Protein AF-A0A4R2GPD0-F1 (afdb_monomer)

Solvent-accessible surface area (backbone atoms only — not comparable to full-atom values): 15897 Å² total; per-residue (Å²): 113,73,71,61,55,54,51,52,52,51,54,51,52,52,53,51,52,59,69,68,51,67,52,42,45,94,51,68,32,45,51,72,47,76,38,68,44,22,12,28,33,80,85,65,54,37,33,43,36,43,39,20,27,37,33,28,20,49,31,28,78,75,42,23,58,91,77,61,34,71,62,49,72,68,40,63,36,26,31,36,28,40,35,35,66,85,77,48,39,56,46,80,73,49,80,42,34,77,58,20,74,72,79,46,63,59,54,88,47,50,45,49,46,38,34,38,50,87,60,38,37,38,38,34,50,35,64,63,63,56,69,69,59,52,44,62,73,22,66,90,34,68,75,61,41,69,46,47,65,60,50,51,60,59,39,71,44,44,34,33,33,34,65,88,80,69,46,74,45,78,48,58,74,79,80,52,66,73,55,76,76,79,51,56,65,51,60,62,70,62,47,57,59,60,51,70,74,31,61,50,51,63,64,71,56,48,63,79,81,66,52,88,72,60,67,74,56,54,50,50,32,40,73,67,58,66,47,81,32,65,58,33,40,48,39,46,41,73,73,47,59,70,76,49,52,69,70,54,46,52,51,52,51,54,52,43,52,60,50,51,72,72,42,60,71,71,60,26,55,52,45,52,68,74,42,43,67,60,52,53,57,58,58,72,74,105

Sequence (286 aa):
MKSFVINRIFYLSLLVMMLFASCHSKQVSLNFSTHHGACWNSDSTKIAVIISSTAFRRPEGISRFPDGGRVKHEFKKTALYIYSLEDKSLLKVDDFSDLANIIGTNRSKWRGRIDFRDSIIYYQIEPVIEWDFLKHLAANNVDKLMLIPELKEKYTQTFQYKIVSGEIMPADTNAVKGLFENTRQANLTQLNQKLNDVPVSQMGLVLRDFHQKPERKLINETIFLQNKSALTRRAVFEQIISELSNEELKSVLNRMDNHQSRLTGLEKERYEKASKELYENIKALL

Structure (mmCIF, N/CA/C/O backbone):
data_AF-A0A4R2GPD0-F1
#
_entry.id   AF-A0A4R2GPD0-F1
#
loop_
_atom_site.group_PDB
_atom_site.id
_atom_site.type_symbol
_atom_site.label_atom_id
_atom_site.label_alt_id
_atom_site.label_comp_id
_atom_site.label_asym_id
_atom_site.label_entity_id
_atom_site.label_seq_id
_atom_site.pdbx_PDB_ins_code
_atom_site.Cartn_x
_atom_site.Cartn_y
_atom_site.Cartn_z
_atom_site.occupancy
_atom_site.B_iso_or_equiv
_atom_site.auth_seq_id
_atom_site.auth_comp_id
_atom_site.auth_asym_id
_atom_site.auth_atom_id
_atom_site.pdbx_PDB_model_num
ATOM 1 N N . MET A 1 1 ? 19.615 34.474 48.338 1.00 54.66 1 MET A N 1
ATOM 2 C CA . MET A 1 1 ? 20.413 33.485 47.566 1.00 54.66 1 MET A CA 1
ATOM 3 C C . MET A 1 1 ? 19.755 32.110 47.415 1.00 54.66 1 MET A C 1
ATOM 5 O O . MET A 1 1 ? 19.694 31.644 46.288 1.00 54.66 1 MET A O 1
ATOM 9 N N . LYS A 1 2 ? 19.223 31.465 48.470 1.00 51.94 2 LYS A N 1
ATOM 10 C CA . LYS A 1 2 ? 18.625 30.109 48.366 1.00 51.94 2 LYS A CA 1
ATOM 11 C C . LYS A 1 2 ? 17.445 29.994 47.377 1.00 51.94 2 LYS A C 1
ATOM 13 O O . LYS A 1 2 ? 17.408 29.053 46.597 1.00 51.94 2 LYS A O 1
ATOM 18 N N . SER A 1 3 ? 16.552 30.987 47.331 1.00 54.91 3 SER A N 1
ATOM 19 C CA . SER A 1 3 ? 15.414 31.018 46.384 1.00 54.91 3 SER A CA 1
ATOM 20 C C . SER A 1 3 ? 15.847 31.087 44.903 1.00 54.91 3 SER A C 1
ATOM 22 O O . SER A 1 3 ? 15.241 30.468 44.033 1.00 54.91 3 SER A O 1
ATOM 24 N N . PHE A 1 4 ? 16.975 31.743 44.610 1.00 56.72 4 PHE A N 1
ATOM 25 C CA . PHE A 1 4 ? 17.473 31.907 43.239 1.00 56.72 4 PHE A CA 1
ATOM 26 C C . PHE A 1 4 ? 18.050 30.604 42.654 1.00 56.72 4 PHE A C 1
ATOM 28 O O . PHE A 1 4 ? 17.904 30.327 41.464 1.00 56.72 4 PHE A O 1
ATOM 35 N N . VAL A 1 5 ? 18.676 29.778 43.500 1.00 65.88 5 VAL A N 1
ATOM 36 C CA . VAL A 1 5 ? 19.233 28.471 43.111 1.00 65.88 5 VAL A CA 1
ATOM 37 C C . VAL A 1 5 ? 18.119 27.446 42.883 1.00 65.88 5 VAL A C 1
ATOM 39 O O . VAL A 1 5 ? 18.166 26.709 41.901 1.00 65.88 5 VAL A O 1
ATOM 42 N N . ILE A 1 6 ? 17.081 27.455 43.726 1.00 66.44 6 ILE A N 1
ATOM 43 C CA . ILE A 1 6 ? 15.915 26.567 43.588 1.00 66.44 6 ILE A CA 1
ATOM 44 C C . ILE A 1 6 ? 15.173 26.850 42.273 1.00 66.44 6 ILE A C 1
ATOM 46 O O . ILE A 1 6 ? 14.866 25.915 41.534 1.00 66.44 6 ILE A O 1
ATOM 50 N N . ASN A 1 7 ? 14.988 28.126 41.914 1.00 66.25 7 ASN A N 1
ATOM 51 C CA . ASN A 1 7 ? 14.378 28.496 40.635 1.00 66.25 7 ASN A CA 1
ATOM 52 C C . ASN A 1 7 ? 15.203 28.012 39.431 1.00 66.25 7 ASN A C 1
ATOM 54 O O . ASN A 1 7 ? 14.636 27.475 38.485 1.00 66.25 7 ASN A O 1
ATOM 58 N N . ARG A 1 8 ? 16.539 28.127 39.458 1.00 69.56 8 ARG A N 1
ATOM 59 C CA . ARG A 1 8 ? 17.394 27.632 38.360 1.00 69.56 8 ARG A CA 1
ATOM 60 C C . ARG A 1 8 ? 17.331 26.114 38.184 1.00 69.56 8 ARG A C 1
ATOM 62 O O . ARG A 1 8 ? 17.292 25.651 37.048 1.00 69.56 8 ARG A O 1
ATOM 69 N N . ILE A 1 9 ? 17.289 25.354 39.278 1.00 74.56 9 ILE A N 1
ATOM 70 C CA . ILE A 1 9 ? 17.158 23.889 39.228 1.00 74.56 9 ILE A CA 1
ATOM 71 C C . ILE A 1 9 ? 15.789 23.489 38.662 1.00 74.56 9 ILE A C 1
ATOM 73 O O . ILE A 1 9 ? 15.715 22.566 37.855 1.00 74.56 9 ILE A O 1
ATOM 77 N N . PHE A 1 10 ? 14.726 24.218 39.014 1.00 76.50 10 PHE A N 1
ATOM 78 C CA . PHE A 1 10 ? 13.382 23.991 38.480 1.00 76.50 10 PHE A CA 1
ATOM 79 C C . PHE A 1 10 ? 13.286 24.269 36.970 1.00 76.50 10 PHE A C 1
ATOM 81 O O . PHE A 1 10 ? 12.738 23.460 36.227 1.00 76.50 10 PHE A O 1
ATOM 88 N N . TYR A 1 11 ? 13.870 25.368 36.477 1.00 75.94 11 TYR A N 1
ATOM 89 C CA . TYR A 1 11 ? 13.900 25.640 35.034 1.00 75.94 11 TYR A CA 1
ATOM 90 C C . TYR A 1 11 ? 14.744 24.617 34.266 1.00 75.94 11 TYR A C 1
ATOM 92 O O . TYR A 1 11 ? 14.364 24.219 33.167 1.00 75.94 11 TYR A O 1
ATOM 100 N N . LEU A 1 12 ? 15.855 24.152 34.846 1.00 76.38 12 LEU A N 1
ATOM 101 C CA . LEU A 1 12 ? 16.700 23.127 34.235 1.00 76.38 12 LEU A CA 1
ATOM 102 C C . LEU A 1 12 ? 15.986 21.767 34.175 1.00 76.38 12 LEU A C 1
ATOM 104 O O . LEU A 1 12 ? 16.042 21.104 33.143 1.00 76.38 12 LEU A O 1
ATOM 108 N N . SER A 1 13 ? 15.274 21.363 35.233 1.00 71.62 13 SER A N 1
ATOM 109 C CA . SER A 1 13 ? 14.515 20.105 35.240 1.00 71.62 13 SER A CA 1
ATOM 110 C C . SER A 1 13 ? 13.314 20.145 34.291 1.00 71.62 13 SER A C 1
ATOM 112 O O . SER A 1 13 ? 13.055 19.157 33.604 1.00 71.62 13 SER A O 1
ATOM 114 N N . LEU A 1 14 ? 12.637 21.293 34.175 1.00 68.31 14 LEU A N 1
ATOM 115 C CA . LEU A 1 14 ? 11.565 21.515 33.202 1.00 68.31 14 LEU A CA 1
ATOM 116 C C . LEU A 1 14 ? 12.094 21.440 31.758 1.00 68.31 14 LEU A C 1
ATOM 118 O O . LEU A 1 14 ? 11.481 20.796 30.908 1.00 68.31 14 LEU A O 1
ATOM 122 N N . LEU A 1 15 ? 13.257 22.045 31.488 1.00 64.75 15 LEU A N 1
ATOM 123 C CA . LEU A 1 15 ? 13.916 22.005 30.180 1.00 64.75 15 LEU A CA 1
ATOM 124 C C . LEU A 1 15 ? 14.342 20.575 29.814 1.00 64.75 15 LEU A C 1
ATOM 126 O O . LEU A 1 15 ? 14.104 20.120 28.700 1.00 64.75 15 LEU A O 1
ATOM 130 N N . VAL A 1 16 ? 14.906 19.837 30.771 1.00 66.00 16 VAL A N 1
ATOM 131 C CA . VAL A 1 16 ? 15.293 18.431 30.602 1.00 66.00 16 VAL A CA 1
ATOM 132 C C . VAL A 1 16 ? 14.067 17.530 30.405 1.00 66.00 16 VAL A C 1
ATOM 134 O O . VAL A 1 16 ? 14.092 16.659 29.539 1.00 66.00 16 VAL A O 1
ATOM 137 N N . MET A 1 17 ? 12.954 17.767 31.108 1.00 60.59 17 MET A N 1
ATOM 138 C CA . MET A 1 17 ? 11.691 17.061 30.843 1.00 60.59 17 MET A CA 1
ATOM 139 C C . MET A 1 17 ? 11.146 17.340 29.438 1.00 60.59 17 MET A C 1
ATOM 141 O O . MET A 1 17 ? 10.649 16.416 28.794 1.00 60.59 17 MET A O 1
ATOM 145 N N . MET A 1 18 ? 11.271 18.572 28.929 1.00 58.38 18 MET A N 1
ATOM 146 C CA . MET A 1 18 ? 10.908 18.871 27.540 1.00 58.38 18 MET A CA 1
ATOM 147 C C . MET A 1 18 ? 11.812 18.153 26.528 1.00 58.38 18 MET A C 1
ATOM 149 O O . MET A 1 18 ? 11.328 17.782 25.462 1.00 58.38 18 MET A O 1
ATOM 153 N N . LEU A 1 19 ? 13.082 17.892 26.862 1.00 55.66 19 LEU A N 1
ATOM 154 C CA . LEU A 1 19 ? 14.000 17.112 26.017 1.00 55.66 19 LEU A CA 1
ATOM 155 C C . LEU A 1 19 ? 13.653 15.612 25.972 1.00 55.66 19 LEU A C 1
ATOM 157 O O . LEU A 1 19 ? 13.972 14.945 24.990 1.00 55.66 19 LEU A O 1
ATOM 161 N N . PHE A 1 20 ? 12.975 15.079 26.996 1.00 52.81 20 PHE A N 1
ATOM 162 C CA . PHE A 1 20 ? 12.524 13.680 27.035 1.00 52.81 20 PHE A CA 1
ATOM 163 C C . PHE A 1 20 ? 11.120 13.453 26.453 1.00 52.81 20 PHE A C 1
ATOM 165 O O . PHE A 1 20 ? 10.697 12.303 26.294 1.00 52.81 20 PHE A O 1
ATOM 172 N N . ALA A 1 21 ? 10.382 14.512 26.107 1.00 59.84 21 ALA A N 1
ATOM 173 C CA . ALA A 1 21 ? 9.132 14.367 25.375 1.00 59.84 21 ALA A CA 1
ATOM 174 C C . ALA A 1 21 ? 9.437 13.865 23.955 1.00 59.84 21 ALA A C 1
ATOM 176 O O . ALA A 1 21 ? 10.178 14.491 23.202 1.00 59.84 21 ALA A O 1
ATOM 177 N N . SER A 1 22 ? 8.886 12.703 23.587 1.00 66.19 22 SER A N 1
ATOM 178 C CA . SER A 1 22 ? 9.118 12.116 22.265 1.00 66.19 22 SER A CA 1
ATOM 179 C C . SER A 1 22 ? 8.735 13.105 21.160 1.00 66.19 22 SER A C 1
ATOM 181 O O . SER A 1 22 ? 7.593 13.550 21.084 1.00 66.19 22 SER A O 1
ATOM 183 N N . CYS A 1 23 ? 9.690 13.417 20.283 1.00 83.06 23 CYS A N 1
ATOM 184 C CA . CYS A 1 23 ? 9.517 14.311 19.135 1.00 83.06 23 CYS A CA 1
ATOM 185 C C . CYS A 1 23 ? 8.552 13.782 18.062 1.00 83.06 23 CYS A C 1
ATOM 187 O O . CYS A 1 23 ? 8.242 14.490 17.102 1.00 83.06 23 CYS A O 1
ATOM 189 N N . HIS A 1 24 ? 8.091 12.536 18.195 1.00 86.94 24 HIS A N 1
ATOM 190 C CA . HIS A 1 24 ? 7.258 11.851 17.218 1.00 86.94 24 HIS A CA 1
ATOM 191 C C . HIS A 1 24 ? 6.139 11.068 17.898 1.00 86.94 24 HIS A C 1
ATOM 193 O O . HIS A 1 24 ? 6.272 10.599 19.027 1.00 86.94 24 HIS A O 1
ATOM 199 N N . SER A 1 25 ? 5.054 10.856 17.160 1.00 87.81 25 SER A N 1
ATOM 200 C CA . SER A 1 25 ? 3.881 10.141 17.635 1.00 87.81 25 SER A CA 1
ATOM 201 C C . SER A 1 25 ? 4.217 8.731 18.095 1.00 87.81 25 SER A C 1
ATOM 203 O O . SER A 1 25 ? 4.947 7.965 17.451 1.00 87.81 25 SER A O 1
ATOM 205 N N . LYS A 1 26 ? 3.590 8.327 19.200 1.00 87.88 26 LYS A N 1
ATOM 206 C CA . LYS A 1 26 ? 3.662 6.939 19.670 1.00 87.88 26 LYS A CA 1
ATOM 207 C C . LYS A 1 26 ? 2.982 5.982 18.689 1.00 87.88 26 LYS A C 1
ATOM 209 O O . LYS A 1 26 ? 3.326 4.801 18.673 1.00 87.88 26 LYS A O 1
ATOM 214 N N . GLN A 1 27 ? 2.032 6.448 17.882 1.00 90.75 27 GLN A N 1
ATOM 215 C CA . GLN A 1 27 ? 1.316 5.660 16.877 1.00 90.75 27 GLN A CA 1
ATOM 216 C C . GLN A 1 27 ? 2.036 5.679 15.527 1.00 90.75 27 GLN A C 1
ATOM 218 O O . GLN A 1 27 ? 2.521 6.722 15.086 1.00 90.75 27 GLN A O 1
ATOM 223 N N . VAL A 1 28 ? 2.056 4.523 14.864 1.00 92.06 28 VAL A N 1
ATOM 224 C CA . VAL A 1 28 ? 2.555 4.376 13.495 1.00 92.06 28 VAL A CA 1
ATOM 225 C C . VAL A 1 28 ? 1.433 4.713 12.523 1.00 92.06 28 VAL A C 1
ATOM 227 O O . VAL A 1 28 ? 0.292 4.272 12.679 1.00 92.06 28 VAL A O 1
ATOM 230 N N . SER A 1 29 ? 1.748 5.523 11.524 1.00 94.81 29 SER A N 1
ATOM 231 C CA . SER A 1 29 ? 0.862 5.856 10.417 1.00 94.81 29 SER A CA 1
ATOM 232 C C . SER A 1 29 ? 1.324 5.123 9.170 1.00 94.81 29 SER A C 1
ATOM 234 O O . SER A 1 29 ? 2.487 5.231 8.787 1.00 94.81 29 SER A O 1
ATOM 236 N N . LEU A 1 30 ? 0.407 4.390 8.548 1.00 96.50 30 LEU A N 1
ATOM 237 C CA . LEU A 1 30 ? 0.622 3.790 7.240 1.00 96.50 30 LEU A CA 1
ATOM 238 C C . LEU A 1 30 ? 0.167 4.740 6.136 1.00 96.50 30 LEU A C 1
ATOM 240 O O . LEU A 1 30 ? -0.783 5.504 6.331 1.00 96.50 30 LEU A O 1
ATOM 244 N N . ASN A 1 31 ? 0.830 4.665 4.986 1.00 95.75 31 ASN A N 1
ATOM 245 C CA . ASN A 1 31 ? 0.388 5.293 3.746 1.00 95.75 31 ASN A CA 1
ATOM 246 C C . ASN A 1 31 ? 0.904 4.509 2.533 1.00 95.75 31 ASN A C 1
ATOM 248 O O . ASN A 1 31 ? 2.011 3.967 2.590 1.00 95.75 31 ASN A O 1
ATOM 252 N N . PHE A 1 32 ? 0.148 4.526 1.437 1.00 96.00 32 PHE A N 1
ATOM 253 C CA . PHE A 1 32 ? 0.610 4.071 0.130 1.00 96.00 32 PHE A CA 1
ATOM 254 C C . PHE A 1 32 ? 0.281 5.105 -0.953 1.00 96.00 32 PHE A C 1
ATOM 256 O O . PHE A 1 32 ? -0.585 5.960 -0.776 1.00 96.00 32 PHE A O 1
ATOM 263 N N . SER A 1 33 ? 0.986 5.045 -2.078 1.00 95.19 33 SER A N 1
ATOM 264 C CA . SER A 1 33 ? 0.702 5.884 -3.239 1.00 95.19 33 SER A CA 1
ATOM 265 C C . SER A 1 33 ? 1.047 5.173 -4.538 1.00 95.19 33 SER A C 1
ATOM 267 O O . SER A 1 33 ? 2.166 4.681 -4.696 1.00 95.19 33 SER A O 1
ATOM 269 N N . THR A 1 34 ? 0.116 5.194 -5.487 1.00 96.62 34 THR A N 1
ATOM 270 C CA . THR A 1 34 ? 0.351 4.772 -6.871 1.00 96.62 34 THR A CA 1
ATOM 271 C C . THR A 1 34 ? 1.149 5.826 -7.632 1.00 96.62 34 THR A C 1
ATOM 273 O O . THR A 1 34 ? 0.899 7.030 -7.492 1.00 96.62 34 THR A O 1
ATOM 276 N N . HIS A 1 35 ? 2.061 5.382 -8.486 1.00 95.50 35 HIS A N 1
ATOM 277 C CA . HIS A 1 35 ? 2.848 6.258 -9.350 1.00 95.50 35 HIS A CA 1
ATOM 278 C C . HIS A 1 35 ? 2.200 6.431 -10.720 1.00 95.50 35 HIS A C 1
ATOM 280 O O . HIS A 1 35 ? 1.307 5.679 -11.111 1.00 95.50 35 HIS A O 1
ATOM 286 N N . HIS A 1 36 ? 2.658 7.446 -11.449 1.00 92.31 36 HIS A N 1
ATOM 287 C CA . HIS A 1 36 ? 2.312 7.604 -12.858 1.00 92.31 36 HIS A CA 1
ATOM 288 C C . HIS A 1 36 ? 2.862 6.439 -13.688 1.00 92.31 36 HIS A C 1
ATOM 290 O O . HIS A 1 36 ? 3.813 5.774 -13.283 1.00 92.31 36 HIS A O 1
ATOM 296 N N . GLY A 1 37 ? 2.247 6.206 -14.848 1.00 91.25 37 GLY A N 1
ATOM 297 C CA . GLY A 1 37 ? 2.629 5.115 -15.742 1.00 91.25 37 GLY A CA 1
ATOM 298 C C . GLY A 1 37 ? 1.914 3.794 -15.469 1.00 91.25 37 GLY A C 1
ATOM 299 O O . GLY A 1 37 ? 2.237 2.821 -16.130 1.00 91.25 37 GLY A O 1
ATOM 300 N N . ALA A 1 38 ? 0.942 3.740 -14.547 1.00 96.56 38 ALA A N 1
ATOM 301 C CA . ALA A 1 38 ? 0.074 2.569 -14.408 1.00 96.56 38 ALA A CA 1
ATOM 302 C C . ALA A 1 38 ? -0.622 2.259 -15.744 1.00 96.56 38 ALA A C 1
ATOM 304 O O . ALA A 1 38 ? -1.138 3.176 -16.386 1.00 96.56 38 ALA A O 1
ATOM 305 N N . CYS A 1 39 ? -0.648 0.992 -16.154 1.00 97.06 39 CYS A N 1
ATOM 306 C CA . CYS A 1 39 ? -1.098 0.584 -17.485 1.00 97.06 39 CYS A CA 1
ATOM 307 C C . CYS A 1 39 ? -2.031 -0.625 -17.409 1.00 97.06 39 CYS A C 1
ATOM 309 O O . CYS A 1 39 ? -1.767 -1.574 -16.669 1.00 97.06 39 CYS A O 1
ATOM 311 N N . TRP A 1 40 ? -3.106 -0.592 -18.191 1.00 97.12 40 TRP A N 1
ATOM 312 C CA . TRP A 1 40 ? -3.977 -1.739 -18.424 1.00 97.12 40 TRP A CA 1
ATOM 313 C C . TRP A 1 40 ? -3.301 -2.765 -19.325 1.00 97.12 40 TRP A C 1
ATOM 315 O O . TRP A 1 40 ? -2.554 -2.393 -20.230 1.00 97.12 40 TRP A O 1
ATOM 325 N N . ASN A 1 41 ? -3.626 -4.038 -19.119 1.00 95.69 41 ASN A N 1
ATOM 326 C CA . ASN A 1 41 ? -3.346 -5.076 -20.102 1.00 95.69 41 ASN A CA 1
ATOM 327 C C . ASN A 1 41 ? -4.327 -5.020 -21.295 1.00 95.69 41 ASN A C 1
ATOM 329 O O . ASN A 1 41 ? -5.290 -4.246 -21.314 1.00 95.69 41 ASN A O 1
ATOM 333 N N . SER A 1 42 ? -4.093 -5.864 -22.306 1.00 92.38 42 SER A N 1
ATOM 334 C CA . SER A 1 42 ? -4.840 -5.864 -23.574 1.00 92.38 42 SER A CA 1
ATOM 335 C C . SER A 1 42 ? -6.361 -6.052 -23.423 1.00 92.38 42 SER A C 1
ATOM 337 O O . SER A 1 42 ? -7.119 -5.479 -24.207 1.00 92.38 42 SER A O 1
ATOM 339 N N . ASP A 1 43 ? -6.822 -6.801 -22.420 1.00 93.25 43 ASP A N 1
ATOM 340 C CA . ASP A 1 43 ? -8.248 -7.071 -22.164 1.00 93.25 43 ASP A CA 1
ATOM 341 C C . ASP A 1 43 ? -8.858 -6.191 -21.052 1.00 93.25 43 ASP A C 1
ATOM 343 O O . ASP A 1 43 ? -10.050 -6.279 -20.774 1.00 93.25 43 ASP A O 1
ATOM 347 N N . SER A 1 44 ? -8.066 -5.298 -20.445 1.00 94.38 44 SER A N 1
ATOM 348 C CA . SER A 1 44 ? -8.474 -4.433 -19.327 1.00 94.38 44 SER A CA 1
ATOM 349 C C . SER A 1 44 ? -8.970 -5.184 -18.077 1.00 94.38 44 SER A C 1
ATOM 351 O O . SER A 1 44 ? -9.764 -4.651 -17.301 1.00 94.38 44 SER A O 1
ATOM 353 N N . THR A 1 45 ? -8.487 -6.407 -17.844 1.00 95.25 45 THR A N 1
ATOM 354 C CA . THR A 1 45 ? -8.760 -7.187 -16.620 1.00 95.25 45 THR A CA 1
ATOM 355 C C . THR A 1 45 ? -7.688 -7.010 -15.548 1.00 95.25 45 THR A C 1
ATOM 357 O O . THR A 1 45 ? -7.929 -7.298 -14.373 1.00 95.25 45 THR A O 1
ATOM 360 N N . LYS A 1 46 ? -6.500 -6.526 -15.928 1.00 97.12 46 LYS A N 1
ATOM 361 C CA . LYS A 1 46 ? -5.360 -6.333 -15.028 1.00 97.12 46 LYS A CA 1
ATOM 362 C C . LYS A 1 46 ? -4.698 -4.979 -15.241 1.00 97.12 46 LYS A C 1
ATOM 364 O O . LYS A 1 46 ? -4.681 -4.438 -16.346 1.00 97.12 46 LYS A O 1
ATOM 369 N N . ILE A 1 47 ? -4.114 -4.444 -14.172 1.00 97.75 47 ILE A N 1
ATOM 370 C CA . ILE A 1 47 ? -3.353 -3.192 -14.203 1.00 97.75 47 ILE A CA 1
ATOM 371 C C . ILE A 1 47 ? -1.957 -3.448 -13.651 1.00 97.75 47 ILE A C 1
ATOM 373 O O . ILE A 1 47 ? -1.814 -3.870 -12.507 1.00 97.75 47 ILE A O 1
ATOM 377 N N . ALA A 1 48 ? -0.926 -3.137 -14.429 1.00 98.19 48 ALA A N 1
ATOM 378 C CA . ALA A 1 48 ? 0.431 -3.043 -13.915 1.00 98.19 48 ALA A CA 1
ATOM 379 C C . ALA A 1 48 ? 0.632 -1.654 -13.295 1.00 98.19 48 ALA A C 1
ATOM 381 O O . ALA A 1 48 ? 0.338 -0.635 -13.924 1.00 98.19 48 ALA A O 1
ATOM 382 N N . VAL A 1 49 ? 1.098 -1.596 -12.048 1.00 98.06 49 VAL A N 1
ATOM 383 C CA . VAL A 1 49 ? 1.228 -0.345 -11.292 1.00 98.06 49 VAL A CA 1
ATOM 384 C C . VAL A 1 49 ? 2.421 -0.383 -10.347 1.00 98.06 49 VAL A C 1
ATOM 386 O O . VAL A 1 49 ? 2.654 -1.365 -9.648 1.00 98.06 49 VAL A O 1
ATOM 389 N N . ILE A 1 50 ? 3.155 0.727 -10.275 1.00 98.06 50 ILE A N 1
ATOM 390 C CA . ILE A 1 50 ? 4.159 0.943 -9.232 1.00 98.06 50 ILE A CA 1
ATOM 391 C C . ILE A 1 50 ? 3.470 1.558 -8.013 1.00 98.06 50 ILE A C 1
ATOM 393 O O . ILE A 1 50 ? 2.795 2.589 -8.117 1.00 98.06 50 ILE A O 1
ATOM 397 N N . ILE A 1 51 ? 3.663 0.942 -6.850 1.00 97.94 51 ILE A N 1
ATOM 398 C CA . ILE A 1 51 ? 3.118 1.402 -5.571 1.00 97.94 51 ILE A CA 1
ATOM 399 C C . ILE A 1 51 ? 4.275 1.625 -4.606 1.00 97.94 51 ILE A C 1
ATOM 401 O O . ILE A 1 51 ? 5.111 0.743 -4.401 1.00 97.94 51 ILE A O 1
ATOM 405 N N . SER A 1 52 ? 4.306 2.806 -3.990 1.00 97.50 52 SER A N 1
ATOM 406 C CA . SER A 1 52 ? 5.138 3.044 -2.815 1.00 97.50 52 SER A CA 1
ATOM 407 C C . SER A 1 52 ? 4.325 2.919 -1.542 1.00 97.50 52 SER A C 1
ATOM 409 O O . SER A 1 52 ? 3.255 3.507 -1.435 1.00 97.50 52 SER A O 1
ATOM 411 N N . SER A 1 53 ? 4.893 2.243 -0.556 1.00 96.94 53 SER A N 1
ATOM 412 C CA . SER A 1 53 ? 4.308 1.959 0.745 1.00 96.94 53 SER A CA 1
ATOM 413 C C . SER A 1 53 ? 5.232 2.455 1.850 1.00 96.94 53 SER A C 1
ATOM 415 O O . SER A 1 53 ? 6.458 2.348 1.767 1.00 96.94 53 SER A O 1
ATOM 417 N N . THR A 1 54 ? 4.651 3.031 2.898 1.00 96.25 54 THR A N 1
ATOM 418 C CA . THR A 1 54 ? 5.403 3.589 4.025 1.00 96.25 54 THR A CA 1
ATOM 419 C C . THR A 1 54 ? 4.736 3.344 5.363 1.00 96.25 54 THR A C 1
ATOM 421 O O . THR A 1 54 ? 3.517 3.459 5.488 1.00 96.25 54 THR A O 1
ATOM 424 N N . ALA A 1 55 ? 5.573 3.136 6.378 1.00 95.81 55 ALA A N 1
ATOM 425 C CA . ALA A 1 55 ? 5.207 3.301 7.776 1.00 95.81 55 ALA A CA 1
ATOM 426 C C . ALA A 1 55 ? 6.040 4.439 8.374 1.00 95.81 55 ALA A C 1
ATOM 428 O O . ALA A 1 55 ? 7.261 4.506 8.191 1.00 95.81 55 ALA A O 1
ATOM 429 N N . PHE A 1 56 ? 5.383 5.373 9.056 1.00 93.94 56 PHE A N 1
ATOM 430 C CA . PHE A 1 56 ? 6.043 6.538 9.634 1.00 93.94 56 PHE A CA 1
ATOM 431 C C . PHE A 1 56 ? 5.364 7.020 10.913 1.00 93.94 56 PHE A C 1
ATOM 433 O O . PHE A 1 56 ? 4.168 6.828 11.131 1.00 93.94 56 PHE A O 1
ATOM 440 N N . ARG A 1 57 ? 6.127 7.720 11.749 1.00 92.12 57 ARG A N 1
ATOM 441 C CA . ARG A 1 57 ? 5.617 8.469 12.899 1.00 92.12 57 ARG A CA 1
ATOM 442 C C . ARG A 1 57 ? 5.579 9.946 12.564 1.00 92.12 57 ARG A C 1
ATOM 444 O O . ARG A 1 57 ? 6.554 10.504 12.047 1.00 92.12 57 ARG A O 1
ATOM 451 N N . ARG A 1 58 ? 4.448 10.581 12.859 1.00 90.62 58 ARG A N 1
ATOM 452 C CA . ARG A 1 58 ? 4.285 12.019 12.645 1.00 90.62 58 ARG A CA 1
ATOM 453 C C . ARG A 1 58 ? 5.086 12.779 13.698 1.00 90.62 58 ARG A C 1
ATOM 455 O O . ARG A 1 58 ? 5.165 12.302 14.823 1.00 90.62 58 ARG A O 1
ATOM 462 N N . PRO A 1 59 ? 5.688 13.923 13.367 1.00 90.06 59 PRO A N 1
ATOM 463 C CA . PRO A 1 59 ? 6.299 14.775 14.376 1.00 90.06 59 PRO A CA 1
ATOM 464 C C . PRO A 1 59 ? 5.234 15.317 15.340 1.00 90.06 59 PRO A C 1
ATOM 466 O O . PRO A 1 59 ? 4.095 15.590 14.950 1.00 90.06 59 PRO A O 1
ATOM 469 N N . GLU A 1 60 ? 5.614 15.482 16.601 1.00 88.00 60 GLU A N 1
ATOM 470 C CA . GLU A 1 60 ? 4.783 16.031 17.673 1.00 88.00 60 GLU A CA 1
ATOM 471 C C . GLU A 1 60 ? 5.514 17.162 18.407 1.00 88.00 60 GLU A C 1
ATOM 473 O O . GLU A 1 60 ? 6.733 17.322 18.309 1.00 88.00 60 GLU A O 1
ATOM 478 N N . GLY A 1 61 ? 4.740 17.992 19.113 1.00 84.88 61 GLY A N 1
ATOM 479 C CA . GLY A 1 61 ? 5.265 19.139 19.852 1.00 84.88 61 GLY A CA 1
ATOM 480 C C . GLY A 1 61 ? 6.072 20.094 18.969 1.00 84.88 61 GLY A C 1
ATOM 481 O O . GLY A 1 61 ? 5.648 20.454 17.869 1.00 84.88 61 GLY A O 1
ATOM 482 N N . ILE A 1 62 ? 7.254 20.477 19.457 1.00 80.88 62 ILE A N 1
ATOM 483 C CA . ILE A 1 62 ? 8.160 21.434 18.802 1.00 80.88 62 ILE A CA 1
ATOM 484 C C . ILE A 1 62 ? 8.641 20.916 17.441 1.00 80.88 62 ILE A C 1
ATOM 486 O O . ILE A 1 62 ? 8.840 21.701 16.519 1.00 80.88 62 ILE A O 1
ATOM 490 N N . SER A 1 63 ? 8.732 19.595 17.263 1.00 82.38 63 SER A N 1
ATOM 491 C CA . SER A 1 63 ? 9.202 18.999 16.007 1.00 82.38 63 SER A CA 1
ATOM 492 C C . SER A 1 63 ? 8.258 19.227 14.827 1.00 82.38 63 SER A C 1
ATOM 494 O O . SER A 1 63 ? 8.639 18.923 13.702 1.00 82.38 63 SER A O 1
ATOM 496 N N . ARG A 1 64 ? 7.042 19.748 15.058 1.00 85.31 64 ARG A N 1
ATOM 497 C CA . ARG A 1 64 ? 6.100 20.149 14.000 1.00 85.31 64 ARG A CA 1
ATOM 498 C C . ARG A 1 64 ? 6.434 21.498 13.363 1.00 85.31 64 ARG A C 1
ATOM 500 O O . ARG A 1 64 ? 5.880 21.797 12.314 1.00 85.31 64 ARG A O 1
ATOM 507 N N . PHE A 1 65 ? 7.281 22.320 13.975 1.00 77.81 65 PHE A N 1
ATOM 508 C CA . PHE A 1 65 ? 7.597 23.653 13.462 1.00 77.81 65 PHE A CA 1
ATOM 509 C C . PHE A 1 65 ? 8.858 23.634 12.583 1.00 77.81 65 PHE A C 1
ATOM 511 O O . PHE A 1 65 ? 9.771 22.852 12.854 1.00 77.81 65 PHE A O 1
ATOM 518 N N . PRO A 1 66 ? 8.950 24.492 11.547 1.00 76.81 66 PRO A N 1
ATOM 519 C CA . PRO A 1 66 ? 7.945 25.465 11.093 1.00 76.81 66 PRO A CA 1
ATOM 520 C C . PRO A 1 66 ? 6.887 24.890 10.130 1.00 76.81 66 PRO A C 1
ATOM 522 O O . PRO A 1 66 ? 5.779 25.408 10.087 1.00 76.81 66 PRO A O 1
ATOM 525 N N . ASP A 1 67 ? 7.199 23.821 9.394 1.00 78.00 67 ASP A N 1
ATOM 526 C CA . ASP A 1 67 ? 6.398 23.350 8.249 1.00 78.00 67 ASP A CA 1
ATOM 527 C C . ASP A 1 67 ? 5.877 21.918 8.442 1.00 78.00 67 ASP A C 1
ATOM 529 O O . ASP A 1 67 ? 6.207 20.980 7.719 1.00 78.00 67 ASP A O 1
ATOM 533 N N . GLY A 1 68 ? 5.161 21.691 9.540 1.00 78.25 68 GLY A N 1
ATOM 534 C CA . GLY A 1 68 ? 4.620 20.376 9.886 1.00 78.25 68 GLY A CA 1
ATOM 535 C C . GLY A 1 68 ? 5.658 19.351 10.350 1.00 78.25 68 GLY A C 1
ATOM 536 O O . GLY A 1 68 ? 5.252 18.341 10.917 1.00 78.25 68 GLY A O 1
ATOM 537 N N . GLY A 1 69 ? 6.958 19.623 10.196 1.00 83.75 69 GLY A N 1
ATOM 538 C CA . GLY A 1 69 ? 8.059 18.820 10.717 1.00 83.75 69 GLY A CA 1
ATOM 539 C C . GLY A 1 69 ? 8.467 17.633 9.846 1.00 83.75 69 GLY A C 1
ATOM 540 O O . GLY A 1 69 ? 7.776 17.233 8.911 1.00 83.75 69 GLY A O 1
ATOM 541 N N . ARG A 1 70 ? 9.601 17.005 10.182 1.00 85.00 70 ARG A N 1
ATOM 542 C CA . ARG A 1 70 ? 10.066 15.789 9.494 1.00 85.00 70 ARG A CA 1
ATOM 543 C C . ARG A 1 70 ? 9.497 14.538 10.157 1.00 85.00 70 ARG A C 1
ATOM 545 O O . ARG A 1 70 ? 9.717 14.290 11.344 1.00 85.00 70 ARG A O 1
ATOM 552 N N . VAL A 1 71 ? 8.801 13.721 9.370 1.00 90.62 71 VAL A N 1
ATOM 553 C CA . VAL A 1 71 ? 8.341 12.399 9.810 1.00 90.62 71 VAL A CA 1
ATOM 554 C C . VAL A 1 71 ? 9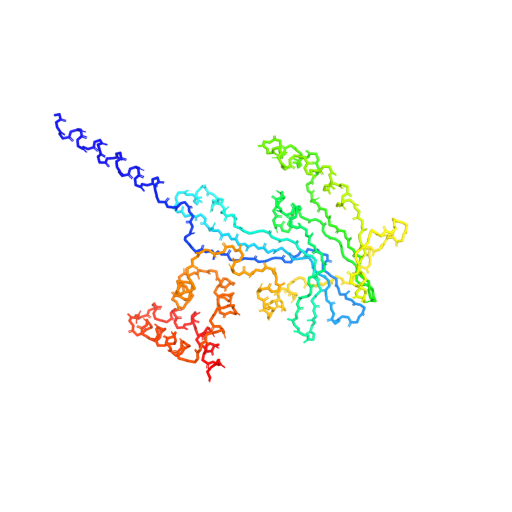.525 11.466 10.050 1.00 90.62 71 VAL A C 1
ATOM 556 O O . VAL A 1 71 ? 10.539 11.524 9.351 1.00 90.62 71 VAL A O 1
ATOM 559 N N . LYS A 1 72 ? 9.383 10.568 11.023 1.00 90.38 72 LYS A N 1
ATOM 560 C CA . LYS A 1 72 ? 10.323 9.465 11.225 1.00 90.38 72 LYS A CA 1
ATOM 561 C C . LYS A 1 72 ? 9.800 8.254 10.468 1.00 90.38 72 LYS A C 1
ATOM 563 O O . LYS A 1 72 ? 8.792 7.678 10.865 1.00 90.38 72 LYS A O 1
ATOM 568 N N . HIS A 1 73 ? 10.457 7.891 9.373 1.00 91.31 73 HIS A N 1
ATOM 569 C CA . HIS A 1 73 ? 10.116 6.681 8.629 1.00 91.31 73 HIS A CA 1
ATOM 570 C C . HIS A 1 73 ? 10.657 5.446 9.350 1.00 91.31 73 HIS A C 1
ATOM 572 O O . HIS A 1 73 ? 11.819 5.431 9.746 1.00 91.31 73 HIS A O 1
ATOM 578 N N . GLU A 1 74 ? 9.815 4.430 9.491 1.00 91.75 74 GLU A N 1
ATOM 579 C CA . GLU A 1 74 ? 10.182 3.106 10.012 1.00 91.75 74 GLU A CA 1
ATOM 580 C C . GLU A 1 74 ? 10.246 2.072 8.889 1.00 91.75 74 GLU A C 1
ATOM 582 O O . GLU A 1 74 ? 11.009 1.120 8.970 1.00 91.75 74 GLU A O 1
ATOM 587 N N . PHE A 1 75 ? 9.486 2.297 7.815 1.00 94.12 75 PHE A N 1
ATOM 588 C CA . PHE A 1 75 ? 9.435 1.418 6.659 1.00 94.12 75 PHE A CA 1
ATOM 589 C C . PHE A 1 75 ? 9.237 2.223 5.378 1.00 94.12 75 PHE A C 1
ATOM 591 O O . PHE A 1 75 ? 8.456 3.186 5.346 1.00 94.12 75 PHE A O 1
ATOM 598 N N . LYS A 1 76 ? 9.935 1.815 4.320 1.00 94.62 76 LYS A N 1
ATOM 599 C CA . LYS A 1 76 ? 9.806 2.345 2.964 1.00 94.62 76 LYS A CA 1
ATOM 600 C C . LYS A 1 76 ? 9.940 1.192 1.987 1.00 94.62 76 LYS A C 1
ATOM 602 O O . LYS A 1 76 ? 10.913 0.452 2.047 1.00 94.62 76 LYS A O 1
ATOM 607 N N . LYS A 1 77 ? 8.987 1.094 1.073 1.00 95.50 77 LYS A N 1
ATOM 608 C CA . LYS A 1 77 ? 9.003 0.122 -0.011 1.00 95.50 77 LYS A CA 1
ATOM 609 C C . LYS A 1 77 ? 8.441 0.766 -1.258 1.00 95.50 77 LYS A C 1
ATOM 611 O O . LYS A 1 77 ? 7.482 1.527 -1.174 1.00 95.50 77 LYS A O 1
ATOM 616 N N . THR A 1 78 ? 9.023 0.454 -2.400 1.00 97.50 78 THR A N 1
ATOM 617 C CA . THR A 1 78 ? 8.452 0.764 -3.709 1.00 97.50 78 THR A CA 1
ATOM 618 C C . THR A 1 78 ? 8.571 -0.500 -4.530 1.00 97.50 78 THR A C 1
ATOM 620 O O . THR A 1 78 ? 9.627 -1.116 -4.522 1.00 97.50 78 THR A O 1
ATOM 623 N N . ALA A 1 79 ? 7.498 -0.921 -5.182 1.00 97.94 79 ALA A N 1
ATOM 624 C CA . ALA A 1 79 ? 7.488 -2.161 -5.945 1.00 97.94 79 ALA A CA 1
ATOM 625 C C . ALA A 1 79 ? 6.520 -2.061 -7.124 1.00 97.94 79 ALA A C 1
ATOM 627 O O . ALA A 1 79 ? 5.576 -1.263 -7.098 1.00 97.94 79 ALA A O 1
ATOM 628 N N . LEU A 1 80 ? 6.777 -2.868 -8.150 1.00 98.38 80 LEU A N 1
ATOM 629 C CA . LEU A 1 80 ? 5.863 -3.098 -9.261 1.00 98.38 80 LEU A CA 1
ATOM 630 C C . LEU A 1 80 ? 4.881 -4.200 -8.870 1.00 98.38 80 LEU A C 1
ATOM 632 O O . LEU A 1 80 ? 5.283 -5.239 -8.346 1.00 98.38 80 LEU A O 1
ATOM 636 N N . TYR A 1 81 ? 3.603 -3.983 -9.155 1.00 98.38 81 TYR A N 1
ATOM 637 C CA . TYR A 1 81 ? 2.539 -4.941 -8.904 1.00 98.38 81 TYR A CA 1
ATOM 638 C C . TYR A 1 81 ? 1.660 -5.135 -10.136 1.00 98.38 81 TYR A C 1
ATOM 640 O O . TYR A 1 81 ? 1.517 -4.229 -10.959 1.00 98.38 81 TYR A O 1
ATOM 648 N N . ILE A 1 82 ? 1.011 -6.294 -10.199 1.00 97.81 82 ILE A N 1
ATOM 649 C CA . ILE A 1 82 ? -0.137 -6.560 -11.064 1.00 97.81 82 ILE A CA 1
ATOM 650 C C . ILE A 1 82 ? -1.378 -6.585 -10.182 1.00 97.81 82 ILE A C 1
ATOM 652 O O . ILE A 1 82 ? -1.485 -7.416 -9.285 1.00 97.81 82 ILE A O 1
ATOM 656 N N . TYR A 1 83 ? -2.312 -5.679 -10.446 1.00 98.06 83 TYR A N 1
ATOM 657 C CA . TYR A 1 83 ? -3.636 -5.671 -9.843 1.00 98.06 83 TYR A CA 1
ATOM 658 C C . TYR A 1 83 ? -4.615 -6.466 -10.710 1.00 98.06 83 TYR A C 1
ATOM 660 O O . TYR A 1 83 ? -4.789 -6.130 -11.883 1.00 98.06 83 TYR A O 1
ATOM 668 N N . SER A 1 84 ? -5.252 -7.488 -10.136 1.00 96.88 84 SER A N 1
ATOM 669 C CA . SER A 1 84 ? -6.328 -8.270 -10.765 1.00 96.88 84 SER A CA 1
ATOM 670 C C . SER A 1 84 ? -7.687 -7.674 -10.399 1.00 96.88 84 SER A C 1
ATOM 672 O O . SER A 1 84 ? -7.990 -7.518 -9.214 1.00 96.88 84 SER A O 1
ATOM 674 N N . LEU A 1 85 ? -8.515 -7.329 -11.394 1.00 94.94 85 LEU A N 1
ATOM 675 C CA . LEU A 1 85 ? -9.868 -6.818 -11.133 1.00 94.94 85 LEU A CA 1
ATOM 676 C C . LEU A 1 85 ? -10.814 -7.908 -10.623 1.00 94.94 85 LEU A C 1
ATOM 678 O O . LEU A 1 85 ? -11.722 -7.596 -9.857 1.00 94.94 85 LEU A O 1
ATOM 682 N N . GLU A 1 86 ? -10.609 -9.145 -11.069 1.00 94.06 86 GLU A N 1
ATOM 683 C CA . GLU A 1 86 ? -11.426 -10.302 -10.704 1.00 94.06 86 GLU A CA 1
ATOM 684 C C . GLU A 1 86 ? -11.201 -10.671 -9.236 1.00 94.06 86 GLU A C 1
ATOM 686 O O . GLU A 1 86 ? -12.130 -10.646 -8.432 1.00 94.06 86 GLU A O 1
ATOM 691 N N . ASP A 1 87 ? -9.938 -10.886 -8.867 1.00 93.62 87 ASP A N 1
ATOM 692 C CA . ASP A 1 87 ? -9.564 -11.337 -7.523 1.00 93.62 87 ASP A CA 1
ATOM 693 C C . ASP A 1 87 ? -9.463 -10.191 -6.510 1.00 93.62 87 ASP A C 1
ATOM 695 O O . ASP A 1 87 ? -9.257 -10.425 -5.319 1.00 93.62 87 ASP A O 1
ATOM 699 N N . LYS A 1 88 ? -9.516 -8.939 -6.987 1.00 95.31 88 LYS A N 1
ATOM 700 C CA . LYS A 1 88 ? -9.207 -7.728 -6.211 1.00 95.31 88 LYS A CA 1
ATOM 701 C C . LYS A 1 88 ? -7.902 -7.865 -5.415 1.00 95.31 88 LYS A C 1
ATOM 703 O O . LYS A 1 88 ? -7.819 -7.468 -4.253 1.00 95.31 88 LYS A O 1
ATOM 708 N N . SER A 1 89 ? -6.873 -8.416 -6.050 1.00 96.44 89 SER A N 1
ATOM 709 C CA . SER A 1 89 ? -5.596 -8.744 -5.416 1.00 96.44 89 SER A CA 1
ATOM 710 C C . SER A 1 89 ? -4.418 -8.077 -6.124 1.00 96.44 89 SER A C 1
ATOM 712 O O . SER A 1 89 ? -4.507 -7.680 -7.290 1.00 96.44 89 SER A O 1
ATOM 714 N N . LEU A 1 90 ? -3.311 -7.927 -5.399 1.00 97.50 90 LEU A N 1
ATOM 715 C CA . LEU A 1 90 ? -2.028 -7.470 -5.917 1.00 97.50 90 LEU A CA 1
ATOM 716 C C . LEU A 1 90 ? -1.013 -8.610 -5.885 1.00 97.50 90 LEU A C 1
ATOM 718 O O . LEU A 1 90 ? -0.681 -9.139 -4.824 1.00 97.50 90 LEU A O 1
ATOM 722 N N . LEU A 1 91 ? -0.436 -8.903 -7.045 1.00 96.25 91 LEU A N 1
ATOM 723 C CA . LEU A 1 91 ? 0.754 -9.732 -7.167 1.00 96.25 91 LEU A CA 1
ATOM 724 C C . LEU A 1 91 ? 1.983 -8.829 -7.265 1.00 96.25 91 LEU A C 1
ATOM 726 O O . LEU A 1 91 ? 2.076 -8.010 -8.178 1.00 96.25 91 LEU A O 1
ATOM 730 N N . LYS A 1 92 ? 2.933 -8.973 -6.337 1.00 97.25 92 LYS A N 1
ATOM 731 C CA . LYS A 1 92 ? 4.222 -8.273 -6.420 1.00 97.25 92 LYS A CA 1
ATOM 732 C C . LYS A 1 92 ? 5.062 -8.885 -7.541 1.00 97.25 92 LYS A C 1
ATOM 734 O O . LYS A 1 92 ? 5.292 -10.089 -7.532 1.00 97.25 92 LYS A O 1
ATOM 739 N N . VAL A 1 93 ? 5.546 -8.041 -8.444 1.00 97.00 93 VAL A N 1
ATOM 740 C CA . VAL A 1 93 ? 6.391 -8.426 -9.580 1.00 97.00 93 VAL A CA 1
ATOM 741 C C . VAL A 1 93 ? 7.859 -8.170 -9.269 1.00 97.00 93 VAL A C 1
ATOM 743 O O . VAL A 1 93 ? 8.648 -9.103 -9.263 1.00 97.00 93 VAL A O 1
ATOM 746 N N . ASP A 1 94 ? 8.210 -6.923 -8.954 1.00 97.19 94 ASP A N 1
ATOM 747 C CA . ASP A 1 94 ? 9.596 -6.502 -8.726 1.00 97.19 94 ASP A CA 1
ATOM 748 C C . ASP A 1 94 ? 9.688 -5.517 -7.552 1.00 97.19 94 ASP A C 1
ATOM 750 O O . ASP A 1 94 ? 8.698 -4.874 -7.188 1.00 97.19 94 ASP A O 1
ATOM 754 N N . ASP A 1 95 ? 10.864 -5.419 -6.937 1.00 96.00 95 ASP A N 1
ATOM 755 C CA . ASP A 1 95 ? 11.133 -4.633 -5.737 1.00 96.00 95 ASP A CA 1
ATOM 756 C C . ASP A 1 95 ? 12.207 -3.563 -5.987 1.00 96.00 95 ASP A C 1
ATOM 758 O O . ASP A 1 95 ? 13.318 -3.844 -6.435 1.00 96.00 95 ASP A O 1
ATOM 762 N N . PHE A 1 96 ? 11.869 -2.319 -5.648 1.00 96.50 96 PHE A N 1
ATOM 763 C CA . PHE A 1 96 ? 12.703 -1.129 -5.831 1.00 96.50 96 PHE A CA 1
ATOM 764 C C . PHE A 1 96 ? 13.054 -0.462 -4.493 1.00 96.50 96 PHE A C 1
ATOM 766 O O . PHE A 1 96 ? 13.249 0.758 -4.406 1.00 96.50 96 PHE A O 1
ATOM 773 N N . SER A 1 97 ? 13.048 -1.232 -3.401 1.00 93.06 97 SER A N 1
ATOM 774 C CA . SER A 1 97 ? 13.274 -0.697 -2.053 1.00 93.06 97 SER A CA 1
ATOM 775 C C . SER A 1 97 ? 14.703 -0.195 -1.847 1.00 93.06 97 SER A C 1
ATOM 777 O O . SER A 1 97 ? 14.908 0.746 -1.080 1.00 93.06 97 SER A O 1
ATOM 779 N N . ASP A 1 98 ? 15.676 -0.762 -2.562 1.00 93.31 98 ASP A N 1
ATOM 780 C CA . ASP A 1 98 ? 17.066 -0.290 -2.625 1.00 93.31 98 ASP A CA 1
ATOM 781 C C . ASP A 1 98 ? 17.139 1.210 -2.983 1.00 93.31 98 ASP A C 1
ATOM 783 O O . ASP A 1 98 ? 17.678 2.014 -2.215 1.00 93.31 98 ASP A O 1
ATOM 787 N N . LEU A 1 99 ? 16.480 1.628 -4.065 1.00 93.38 99 LEU A N 1
ATOM 788 C CA . LEU A 1 99 ? 16.405 3.019 -4.496 1.00 93.38 99 LEU A CA 1
ATOM 789 C C . LEU A 1 99 ? 15.474 3.841 -3.590 1.00 93.38 99 LEU A C 1
ATOM 791 O O . LEU A 1 99 ? 15.793 4.985 -3.243 1.00 93.38 99 LEU A O 1
ATOM 795 N N . ALA A 1 100 ? 14.366 3.262 -3.114 1.00 93.50 100 ALA A N 1
ATOM 796 C CA . ALA A 1 100 ? 13.439 3.938 -2.200 1.00 93.50 100 ALA A CA 1
ATOM 797 C C . ALA A 1 100 ? 14.078 4.334 -0.860 1.00 93.50 100 ALA A C 1
ATOM 799 O O . ALA A 1 100 ? 13.696 5.346 -0.260 1.00 93.50 100 ALA A O 1
ATOM 800 N N . ASN A 1 101 ? 15.082 3.593 -0.399 1.00 89.81 101 ASN A N 1
ATOM 801 C CA . ASN A 1 101 ? 15.840 3.921 0.807 1.00 89.81 101 ASN A CA 1
ATOM 802 C C . ASN A 1 101 ? 16.753 5.147 0.635 1.00 89.81 101 ASN A C 1
ATOM 804 O O . ASN A 1 101 ? 17.086 5.824 1.620 1.00 89.81 101 ASN A O 1
ATOM 808 N N . ILE A 1 102 ? 17.099 5.486 -0.609 1.00 89.25 102 ILE A N 1
ATOM 809 C CA . ILE A 1 102 ? 17.883 6.674 -0.956 1.00 89.25 102 ILE A CA 1
ATOM 810 C C . ILE A 1 102 ? 16.954 7.857 -1.219 1.00 89.25 102 ILE A C 1
ATOM 812 O O . ILE A 1 102 ? 17.008 8.857 -0.500 1.00 89.25 102 ILE A O 1
ATOM 816 N N . ILE A 1 103 ? 16.064 7.743 -2.207 1.00 91.38 103 ILE A N 1
ATOM 817 C CA . ILE A 1 103 ? 15.269 8.887 -2.675 1.00 91.38 103 ILE A CA 1
ATOM 818 C C . ILE A 1 103 ? 13.966 9.065 -1.888 1.00 91.38 103 ILE A C 1
ATOM 820 O O . ILE A 1 103 ? 13.424 10.170 -1.803 1.00 91.38 103 ILE A O 1
ATOM 824 N N . GLY A 1 104 ? 13.492 8.022 -1.210 1.00 92.31 104 GLY A N 1
ATOM 825 C CA . GLY A 1 104 ? 12.198 7.990 -0.538 1.00 92.31 104 GLY A CA 1
ATOM 826 C C . GLY A 1 104 ? 11.079 7.475 -1.442 1.00 92.31 104 GLY A C 1
ATOM 827 O O . GLY A 1 104 ? 11.296 7.004 -2.549 1.00 92.31 104 GLY A O 1
ATOM 828 N N . THR A 1 105 ? 9.850 7.586 -0.960 1.00 94.69 105 THR A N 1
ATOM 829 C CA . THR A 1 105 ? 8.654 6.953 -1.543 1.00 94.69 105 THR A CA 1
ATOM 830 C C . THR A 1 105 ? 7.685 7.939 -2.194 1.00 94.69 105 THR A C 1
ATOM 832 O O . THR A 1 105 ? 6.647 7.547 -2.713 1.00 94.69 105 THR A O 1
ATOM 835 N N . ASN A 1 106 ? 7.998 9.237 -2.167 1.00 93.44 106 ASN A N 1
ATOM 836 C CA . ASN A 1 106 ? 7.139 10.260 -2.758 1.00 93.44 106 ASN A CA 1
ATOM 837 C C . ASN A 1 106 ? 7.127 10.120 -4.277 1.00 93.44 106 ASN A C 1
ATOM 839 O O . ASN A 1 106 ? 8.177 10.277 -4.894 1.00 93.44 106 ASN A O 1
ATOM 843 N N . ARG A 1 107 ? 5.945 9.938 -4.876 1.00 92.50 107 ARG A N 1
ATOM 844 C CA . ARG A 1 107 ? 5.791 9.730 -6.326 1.00 92.50 107 ARG A CA 1
ATOM 845 C C . ARG A 1 107 ? 6.508 10.748 -7.217 1.00 92.50 107 ARG A C 1
ATOM 847 O O . ARG A 1 107 ? 6.994 10.390 -8.275 1.00 92.50 107 ARG A O 1
ATOM 854 N N . SER A 1 108 ? 6.624 12.006 -6.785 1.00 93.19 108 SER A N 1
ATOM 855 C CA . SER A 1 108 ? 7.289 13.073 -7.552 1.00 93.19 108 SER A CA 1
ATOM 856 C C . SER A 1 108 ? 8.798 12.883 -7.713 1.00 93.19 108 SER A C 1
ATOM 858 O O . SER A 1 108 ? 9.418 13.582 -8.505 1.00 93.19 108 SER A O 1
ATOM 860 N N . LYS A 1 109 ? 9.398 11.962 -6.956 1.00 94.12 109 LYS A N 1
ATOM 861 C CA . LYS A 1 109 ? 10.823 11.631 -7.046 1.00 94.12 109 LYS A CA 1
ATOM 862 C C . LYS A 1 109 ? 11.112 10.489 -8.011 1.00 94.12 109 LYS A C 1
ATOM 864 O O . LYS A 1 109 ? 12.280 10.200 -8.244 1.00 94.12 109 LYS A O 1
ATOM 869 N N . TRP A 1 110 ? 10.075 9.856 -8.545 1.00 95.31 110 TRP A N 1
ATOM 870 C CA . TRP A 1 110 ? 10.174 8.677 -9.388 1.00 95.31 110 TRP A CA 1
ATOM 871 C C . TRP A 1 110 ? 9.638 8.985 -10.777 1.00 95.31 110 TRP A C 1
ATOM 873 O O . TRP A 1 110 ? 8.599 9.631 -10.930 1.00 95.31 110 TRP A O 1
ATOM 883 N N . ARG A 1 111 ? 10.337 8.494 -11.794 1.00 95.00 111 ARG A N 1
ATOM 884 C CA . ARG A 1 111 ? 9.850 8.438 -13.164 1.00 95.00 111 ARG A CA 1
ATOM 885 C C . ARG A 1 111 ? 9.682 6.969 -13.522 1.00 95.00 111 ARG A C 1
ATOM 887 O O . ARG A 1 111 ? 10.660 6.261 -13.724 1.00 95.00 111 ARG A O 1
ATOM 894 N N . GLY A 1 112 ? 8.432 6.519 -13.532 1.00 94.00 112 GLY A N 1
ATOM 895 C CA . GLY A 1 112 ? 8.053 5.166 -13.925 1.00 94.00 112 GLY A CA 1
ATOM 896 C C . GLY A 1 112 ? 7.405 5.160 -15.305 1.00 94.00 112 GLY A C 1
ATOM 897 O O . GLY A 1 112 ? 6.596 6.035 -15.619 1.00 94.00 112 GLY A O 1
ATOM 898 N N . ARG A 1 113 ? 7.750 4.167 -16.119 1.00 94.75 113 ARG A N 1
ATOM 899 C CA . ARG A 1 113 ? 7.089 3.842 -17.385 1.00 94.75 113 ARG A CA 1
ATOM 900 C C . ARG A 1 113 ? 6.748 2.364 -17.365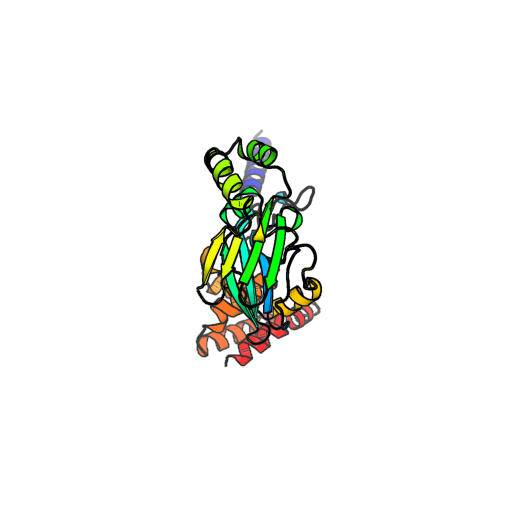 1.00 94.75 113 ARG A C 1
ATOM 902 O O . ARG A 1 113 ? 7.588 1.559 -16.974 1.00 94.75 113 ARG A O 1
ATOM 909 N N . ILE A 1 114 ? 5.526 2.026 -17.754 1.00 96.50 114 ILE A N 1
ATOM 910 C CA . ILE A 1 114 ? 5.052 0.646 -17.814 1.00 96.50 114 ILE A CA 1
ATOM 911 C C . ILE A 1 114 ? 4.272 0.480 -19.109 1.00 96.50 114 ILE A C 1
ATOM 913 O O . ILE A 1 114 ? 3.491 1.357 -19.482 1.00 96.50 114 ILE A O 1
ATOM 917 N N . ASP A 1 115 ? 4.479 -0.647 -19.767 1.00 95.56 115 ASP A N 1
ATOM 918 C CA . ASP A 1 115 ? 3.665 -1.118 -20.873 1.00 95.56 115 ASP A CA 1
ATOM 919 C C . ASP A 1 115 ? 3.299 -2.583 -20.626 1.00 95.56 115 ASP A C 1
ATOM 921 O O . ASP A 1 115 ? 4.155 -3.393 -20.266 1.00 95.56 115 ASP A O 1
ATOM 925 N N . PHE A 1 116 ? 2.020 -2.913 -20.764 1.00 95.38 116 PHE A N 1
ATOM 926 C CA . PHE A 1 116 ? 1.484 -4.224 -20.418 1.00 95.38 116 PHE A CA 1
ATOM 927 C C . PHE A 1 116 ? 0.810 -4.829 -21.648 1.00 95.38 116 PHE A C 1
ATOM 929 O O . PHE A 1 116 ? -0.328 -4.493 -21.981 1.00 95.38 116 PHE A O 1
ATOM 936 N N . ARG A 1 117 ? 1.523 -5.744 -22.314 1.00 90.31 117 ARG A N 1
ATOM 937 C CA . ARG A 1 117 ? 1.082 -6.393 -23.551 1.00 90.31 117 ARG A CA 1
ATOM 938 C C . ARG A 1 117 ? 1.054 -7.897 -23.377 1.00 90.31 117 ARG A C 1
ATOM 940 O O . ARG A 1 117 ? 2.053 -8.508 -23.006 1.00 90.31 117 ARG A O 1
ATOM 947 N N . ASP A 1 118 ? -0.090 -8.487 -23.687 1.00 85.88 118 ASP A N 1
ATOM 948 C CA . ASP A 1 118 ? -0.286 -9.933 -23.677 1.00 85.88 118 ASP A CA 1
ATOM 949 C C . ASP A 1 118 ? 0.121 -10.547 -22.326 1.00 85.88 118 ASP A C 1
ATOM 951 O O . ASP A 1 118 ? -0.530 -10.310 -21.309 1.00 85.88 118 ASP A O 1
ATOM 955 N N . SER A 1 119 ? 1.214 -11.311 -22.306 1.00 91.12 119 SER A N 1
ATOM 956 C CA . SER A 1 119 ? 1.757 -11.980 -21.117 1.00 91.12 119 SER A CA 1
ATOM 957 C C . SER A 1 119 ? 3.061 -11.351 -20.609 1.00 91.12 119 SER A C 1
ATOM 959 O O . SER A 1 119 ? 3.792 -11.997 -19.854 1.00 91.12 119 SER A O 1
ATOM 961 N N . ILE A 1 120 ? 3.391 -10.131 -21.047 1.00 94.69 120 ILE A N 1
ATOM 962 C CA . ILE A 1 120 ? 4.657 -9.458 -20.742 1.00 94.69 120 ILE A CA 1
ATOM 963 C C . ILE A 1 120 ? 4.401 -8.037 -20.232 1.00 94.69 120 ILE A C 1
ATOM 965 O O . ILE A 1 120 ? 3.596 -7.282 -20.780 1.00 94.69 120 ILE A O 1
ATOM 969 N N . ILE A 1 121 ? 5.124 -7.662 -19.180 1.00 96.50 121 ILE A N 1
ATOM 970 C CA . ILE A 1 121 ? 5.165 -6.294 -18.666 1.00 96.50 121 ILE A CA 1
ATOM 971 C C . ILE A 1 121 ? 6.551 -5.739 -18.917 1.00 96.50 121 ILE A C 1
ATOM 973 O O . ILE A 1 121 ? 7.528 -6.240 -18.369 1.00 96.50 121 ILE A O 1
ATOM 977 N N . TYR A 1 122 ? 6.627 -4.677 -19.700 1.00 96.19 122 TYR A N 1
ATOM 978 C CA . TYR A 1 122 ? 7.841 -3.899 -19.848 1.00 96.19 122 TYR A CA 1
ATOM 979 C C . TYR A 1 122 ? 7.793 -2.715 -18.907 1.00 96.19 122 TYR A C 1
ATOM 981 O O . TYR A 1 122 ? 6.773 -2.028 -18.814 1.00 96.19 122 TYR A O 1
ATOM 989 N N . TYR A 1 123 ? 8.888 -2.451 -18.211 1.00 96.50 123 TYR A N 1
ATOM 990 C CA . TYR A 1 123 ? 8.943 -1.338 -17.284 1.00 96.50 123 TYR A CA 1
ATOM 991 C C . TYR A 1 123 ? 10.332 -0.728 -17.196 1.00 96.50 123 TYR A C 1
ATOM 993 O O . TYR A 1 123 ? 11.358 -1.384 -17.368 1.00 96.50 123 TYR A O 1
ATOM 1001 N N . GLN A 1 124 ? 10.340 0.563 -16.903 1.00 95.12 124 GLN A N 1
ATOM 1002 C CA . GLN A 1 124 ? 11.530 1.332 -16.592 1.00 95.12 124 GLN A CA 1
ATOM 1003 C C . GLN A 1 124 ? 11.207 2.221 -15.398 1.00 95.12 124 GLN A C 1
ATOM 1005 O O . GLN A 1 124 ? 10.143 2.846 -15.346 1.00 95.12 124 GLN A O 1
ATOM 1010 N N . ILE A 1 125 ? 12.118 2.277 -14.434 1.00 94.81 125 ILE A N 1
ATOM 1011 C CA . ILE A 1 125 ? 11.968 3.113 -13.252 1.00 94.81 125 ILE A CA 1
ATOM 1012 C C . ILE A 1 125 ? 13.290 3.807 -12.952 1.00 94.81 125 ILE A C 1
ATOM 1014 O O . ILE A 1 125 ? 14.326 3.164 -12.867 1.00 94.81 125 ILE A O 1
ATOM 1018 N N . GLU A 1 126 ? 13.251 5.125 -12.794 1.00 94.38 126 GLU A N 1
ATOM 1019 C CA . GLU A 1 126 ? 14.439 5.930 -12.511 1.00 94.38 126 GLU A CA 1
ATOM 1020 C C . GLU A 1 126 ? 14.106 7.071 -11.536 1.00 94.38 126 GLU A C 1
ATOM 1022 O O . GLU A 1 126 ? 12.942 7.489 -11.425 1.00 94.38 126 GLU A O 1
ATOM 1027 N N . PRO A 1 127 ? 15.092 7.597 -10.790 1.00 95.38 127 PRO A N 1
ATOM 1028 C CA . PRO A 1 127 ? 14.891 8.819 -10.030 1.00 95.38 127 PRO A CA 1
ATOM 1029 C C . PRO A 1 127 ? 14.661 10.006 -10.976 1.00 95.38 127 PRO A C 1
ATOM 1031 O O . PRO A 1 127 ? 15.296 10.135 -12.017 1.00 95.38 127 PRO A O 1
ATOM 1034 N N . VAL A 1 128 ? 13.778 10.928 -10.586 1.00 94.62 128 VAL A N 1
ATOM 1035 C CA . VAL A 1 128 ? 13.609 12.216 -11.294 1.00 94.62 128 VAL A CA 1
ATOM 1036 C C . VAL A 1 128 ? 14.843 13.104 -11.123 1.00 94.62 128 VAL A C 1
ATOM 1038 O O . VAL A 1 128 ? 15.154 13.919 -11.985 1.00 94.62 128 VAL A O 1
ATOM 1041 N N . ILE A 1 129 ? 15.519 12.958 -9.986 1.00 91.94 129 ILE A N 1
ATOM 1042 C CA . ILE A 1 129 ? 16.743 13.675 -9.648 1.00 91.94 129 ILE A CA 1
ATOM 1043 C C . ILE A 1 129 ? 17.928 12.990 -10.329 1.00 91.94 129 ILE A C 1
ATOM 1045 O O . ILE A 1 129 ? 18.025 11.765 -10.323 1.00 91.94 129 ILE A O 1
ATOM 1049 N N . GLU A 1 130 ? 18.857 13.789 -10.844 1.00 93.00 130 GLU A N 1
ATOM 1050 C CA . GLU A 1 130 ? 20.074 13.295 -11.481 1.00 93.00 130 GLU A CA 1
ATOM 1051 C C . GLU A 1 130 ? 20.967 12.498 -10.520 1.00 93.00 130 GLU A C 1
ATOM 1053 O O . GLU A 1 130 ? 21.118 12.824 -9.337 1.00 93.00 130 GLU A O 1
ATOM 1058 N N . TRP A 1 131 ? 21.616 11.463 -11.054 1.00 93.06 131 TRP A N 1
ATOM 1059 C CA . TRP A 1 131 ? 22.490 10.572 -10.291 1.00 93.06 131 TRP A CA 1
ATOM 1060 C C . TRP A 1 131 ? 23.654 11.297 -9.607 1.00 93.06 131 TRP A C 1
ATOM 1062 O O . TRP A 1 131 ? 24.011 10.945 -8.482 1.00 93.06 131 TRP A O 1
ATOM 1072 N N . ASP A 1 132 ? 24.207 12.339 -10.230 1.00 91.19 132 ASP A N 1
ATOM 1073 C CA . ASP A 1 132 ? 25.302 13.118 -9.641 1.00 91.19 132 ASP A CA 1
ATOM 1074 C C . ASP A 1 132 ? 24.826 13.918 -8.422 1.00 91.19 132 ASP A C 1
ATOM 1076 O O . ASP A 1 132 ? 25.503 13.968 -7.392 1.00 91.19 132 ASP A O 1
ATOM 1080 N N . PHE A 1 133 ? 23.601 14.447 -8.463 1.00 89.38 133 PHE A N 1
ATOM 1081 C CA . PHE A 1 133 ? 22.999 15.085 -7.295 1.00 89.38 133 PHE A CA 1
ATOM 1082 C C . PHE A 1 133 ? 22.704 14.073 -6.180 1.00 89.38 133 PHE A C 1
ATOM 1084 O O . PHE A 1 133 ? 22.940 14.363 -5.005 1.00 89.38 133 PHE A O 1
ATOM 1091 N N . LEU A 1 134 ? 22.249 12.859 -6.515 1.00 89.75 134 LEU A N 1
ATOM 1092 C CA . LEU A 1 134 ? 22.101 11.784 -5.525 1.00 89.75 134 LEU A CA 1
ATOM 1093 C C . LEU A 1 134 ? 23.439 11.429 -4.867 1.00 89.75 134 LEU A C 1
ATOM 1095 O O . LEU A 1 134 ? 23.482 11.229 -3.652 1.00 89.75 134 LEU A O 1
ATOM 1099 N N . LYS A 1 135 ? 24.532 11.425 -5.639 1.00 89.00 135 LYS A N 1
ATOM 1100 C CA . LYS A 1 135 ? 25.894 11.217 -5.133 1.00 89.00 135 LYS A CA 1
ATOM 1101 C C . LYS A 1 135 ? 26.296 12.298 -4.135 1.00 89.00 135 LYS A C 1
ATOM 1103 O O . LYS A 1 135 ? 26.802 11.975 -3.062 1.00 89.00 135 LYS A O 1
ATOM 1108 N N . HIS A 1 136 ? 25.987 13.560 -4.429 1.00 87.12 136 HIS A N 1
ATOM 1109 C CA . HIS A 1 136 ? 26.204 14.661 -3.491 1.00 87.12 136 HIS A CA 1
ATOM 1110 C C . HIS A 1 136 ? 25.368 14.530 -2.211 1.00 87.12 136 HIS A C 1
ATOM 1112 O O . HIS A 1 136 ? 25.898 14.721 -1.118 1.00 87.12 136 HIS A O 1
ATOM 1118 N N . LEU A 1 137 ? 24.090 14.147 -2.308 1.00 83.69 137 LEU A N 1
ATOM 1119 C CA . LEU A 1 137 ? 23.247 13.920 -1.127 1.00 83.69 137 LEU A CA 1
ATOM 1120 C C . LEU A 1 137 ? 23.741 12.755 -0.256 1.00 83.69 137 LEU A C 1
ATOM 1122 O O . LEU A 1 137 ? 23.571 12.782 0.965 1.00 83.69 137 LEU A O 1
ATOM 1126 N N . ALA A 1 138 ? 24.336 11.735 -0.873 1.00 85.00 138 ALA A N 1
ATOM 1127 C CA . ALA A 1 138 ? 24.886 10.576 -0.184 1.00 85.00 138 ALA A CA 1
ATOM 1128 C C . ALA A 1 138 ? 26.309 10.793 0.353 1.00 85.00 138 ALA A C 1
ATOM 1130 O O . ALA A 1 138 ? 26.795 9.935 1.079 1.00 85.00 138 ALA A O 1
ATOM 1131 N N . ALA A 1 139 ? 26.967 11.924 0.070 1.00 82.19 139 ALA A N 1
ATOM 1132 C CA . ALA A 1 139 ? 28.372 12.154 0.429 1.00 82.19 139 ALA A CA 1
ATOM 1133 C C . ALA A 1 139 ? 28.668 11.986 1.933 1.00 82.19 139 ALA A C 1
ATOM 1135 O O . ALA A 1 139 ? 29.752 11.552 2.308 1.00 82.19 139 ALA A O 1
ATOM 1136 N N . ASN A 1 140 ? 27.682 12.267 2.790 1.00 79.00 140 ASN A N 1
ATOM 1137 C CA . ASN A 1 140 ? 27.804 12.137 4.246 1.00 79.00 140 ASN A CA 1
ATOM 1138 C C . ASN A 1 140 ? 27.419 10.741 4.778 1.00 79.00 140 ASN A C 1
ATOM 1140 O O . ASN A 1 140 ? 27.328 10.547 5.989 1.00 79.00 140 ASN A O 1
ATOM 1144 N N . ASN A 1 141 ? 27.132 9.777 3.901 1.00 84.06 141 ASN A N 1
ATOM 1145 C CA . ASN A 1 141 ? 26.780 8.405 4.253 1.00 84.06 141 ASN A CA 1
ATOM 1146 C C . ASN A 1 141 ? 27.507 7.432 3.310 1.00 84.06 141 ASN A C 1
ATOM 1148 O O . ASN A 1 141 ? 27.065 7.196 2.186 1.00 84.06 141 ASN A O 1
ATOM 1152 N N . VAL A 1 142 ? 28.627 6.884 3.790 1.00 80.19 142 VAL A N 1
ATOM 1153 C CA . VAL A 1 142 ? 29.545 6.038 3.008 1.00 80.19 142 VAL A CA 1
ATOM 1154 C C . VAL A 1 142 ? 28.821 4.847 2.376 1.00 80.19 142 VAL A C 1
ATOM 1156 O O . VAL A 1 142 ? 28.977 4.618 1.178 1.00 80.19 142 VAL A O 1
ATOM 1159 N N . ASP A 1 143 ? 27.959 4.165 3.133 1.00 80.81 143 ASP A N 1
ATOM 1160 C CA . ASP A 1 143 ? 27.205 3.003 2.647 1.00 80.81 143 ASP A CA 1
ATOM 1161 C C . ASP A 1 143 ? 26.298 3.374 1.467 1.00 80.81 143 ASP A C 1
ATOM 1163 O O . ASP A 1 143 ? 26.281 2.704 0.438 1.00 80.81 143 ASP A O 1
ATOM 1167 N N . LYS A 1 144 ? 25.574 4.496 1.570 1.00 82.38 144 LYS A N 1
ATOM 1168 C CA . LYS A 1 144 ? 24.723 4.983 0.473 1.00 82.38 144 LYS A CA 1
ATOM 1169 C C . LYS A 1 144 ? 25.535 5.425 -0.732 1.00 82.38 144 LYS A C 1
ATOM 1171 O O . LYS A 1 144 ? 25.077 5.249 -1.855 1.00 82.38 144 LYS A O 1
ATOM 1176 N N . LEU A 1 145 ? 26.701 6.023 -0.509 1.00 83.31 145 LEU A N 1
ATOM 1177 C CA . LEU A 1 145 ? 27.556 6.516 -1.580 1.00 83.31 145 LEU A CA 1
ATOM 1178 C C . LEU A 1 145 ? 28.092 5.368 -2.447 1.00 83.31 145 LEU A C 1
ATOM 1180 O O . LEU A 1 145 ? 28.117 5.500 -3.670 1.00 83.31 145 LEU A O 1
ATOM 1184 N N . MET A 1 146 ? 28.476 4.249 -1.825 1.00 87.31 146 MET A N 1
ATOM 1185 C CA . MET A 1 146 ? 29.011 3.073 -2.524 1.00 87.31 146 MET A CA 1
ATOM 1186 C C . MET A 1 146 ? 27.975 2.368 -3.410 1.00 87.31 146 MET A C 1
ATOM 1188 O O . MET A 1 146 ? 28.347 1.812 -4.436 1.00 87.31 146 MET A O 1
ATOM 1192 N N . LEU A 1 147 ? 26.686 2.439 -3.064 1.00 89.56 147 LEU A N 1
ATOM 1193 C CA . LEU A 1 147 ? 25.606 1.789 -3.820 1.00 89.56 147 LEU A CA 1
ATOM 1194 C C . LEU A 1 147 ? 25.214 2.534 -5.105 1.00 89.56 147 LEU A C 1
ATOM 1196 O O . LEU A 1 147 ? 24.594 1.961 -5.995 1.00 89.56 147 LEU A O 1
ATOM 1200 N N . ILE A 1 148 ? 25.535 3.825 -5.223 1.00 91.56 148 ILE A N 1
ATOM 1201 C CA . ILE A 1 148 ? 25.020 4.665 -6.318 1.00 91.56 148 ILE A CA 1
ATOM 1202 C C . ILE A 1 148 ? 25.428 4.185 -7.721 1.00 91.56 148 ILE A C 1
ATOM 1204 O O . ILE A 1 148 ? 24.557 4.202 -8.590 1.00 91.56 148 ILE A O 1
ATOM 1208 N N . PRO A 1 149 ? 26.682 3.770 -7.992 1.00 92.88 149 PRO A N 1
ATOM 1209 C CA . PRO A 1 149 ? 27.065 3.284 -9.318 1.00 92.88 149 PRO A CA 1
ATOM 1210 C C . PRO A 1 149 ? 26.266 2.051 -9.760 1.00 92.88 149 PRO A C 1
ATOM 1212 O O . PRO A 1 149 ? 25.743 2.043 -10.870 1.00 92.88 149 PRO A O 1
ATOM 1215 N N . GLU A 1 150 ? 26.105 1.068 -8.871 1.00 93.12 150 GLU A N 1
ATOM 1216 C CA . GLU A 1 150 ? 25.333 -0.154 -9.133 1.00 93.12 150 GLU A CA 1
ATOM 1217 C C . GLU A 1 150 ? 23.853 0.169 -9.381 1.00 93.12 150 GLU A C 1
ATOM 1219 O O . GLU A 1 150 ? 23.255 -0.283 -10.357 1.00 93.12 150 GLU A O 1
ATOM 1224 N N . LEU A 1 151 ? 23.267 1.036 -8.548 1.00 94.25 151 LEU A N 1
ATOM 1225 C CA . LEU A 1 151 ? 21.885 1.477 -8.730 1.00 94.25 151 LEU A CA 1
ATOM 1226 C C . LEU A 1 151 ? 21.709 2.250 -10.041 1.00 94.25 151 LEU A C 1
ATOM 1228 O O . LEU A 1 151 ? 20.702 2.068 -10.721 1.00 94.25 151 LEU A O 1
ATOM 1232 N N . LYS A 1 152 ? 22.678 3.084 -10.432 1.00 95.31 152 LYS A N 1
ATOM 1233 C CA . LYS A 1 152 ? 22.641 3.798 -11.713 1.00 95.31 152 LYS A CA 1
ATOM 1234 C C . LYS A 1 152 ? 22.651 2.822 -12.888 1.00 95.31 152 LYS A C 1
ATOM 1236 O O . LYS A 1 152 ? 21.870 2.993 -13.821 1.00 95.31 152 LYS A O 1
ATOM 1241 N N . GLU A 1 153 ? 23.502 1.802 -12.846 1.00 93.88 153 GLU A N 1
ATOM 1242 C CA . GLU A 1 153 ? 23.561 0.782 -13.894 1.00 93.88 153 GLU A CA 1
ATOM 1243 C C . GLU A 1 153 ? 22.247 -0.003 -13.984 1.00 93.88 153 GLU A C 1
ATOM 1245 O O . GLU A 1 153 ? 21.679 -0.120 -15.068 1.00 93.88 153 GLU A O 1
ATOM 1250 N N . LYS A 1 154 ? 21.700 -0.449 -12.848 1.00 94.44 154 LYS A N 1
ATOM 1251 C CA . LYS A 1 154 ? 20.421 -1.169 -12.787 1.00 94.44 154 LYS A CA 1
ATOM 1252 C C . LYS A 1 154 ? 19.251 -0.328 -13.311 1.00 94.44 154 LYS A C 1
ATOM 1254 O O . LYS A 1 154 ? 18.504 -0.773 -14.175 1.00 94.44 154 LYS A O 1
ATOM 1259 N N . TYR A 1 155 ? 19.084 0.893 -12.805 1.00 94.69 155 TYR A N 1
ATOM 1260 C CA . TYR A 1 155 ? 17.891 1.718 -13.043 1.00 94.69 155 TYR A CA 1
ATOM 1261 C C . TYR A 1 155 ? 17.933 2.556 -14.327 1.00 94.69 155 TYR A C 1
ATOM 1263 O O . TYR A 1 155 ? 16.978 3.266 -14.633 1.00 94.69 155 TYR A O 1
ATOM 1271 N N . THR A 1 156 ? 19.009 2.462 -15.108 1.00 91.56 156 THR A N 1
ATOM 1272 C CA . THR A 1 156 ? 19.034 2.991 -16.483 1.00 91.56 156 THR A CA 1
ATOM 1273 C C . THR A 1 156 ? 18.498 1.987 -17.506 1.00 91.56 156 THR A C 1
ATOM 1275 O O . THR A 1 156 ? 18.152 2.381 -18.621 1.00 91.56 156 THR A O 1
ATOM 1278 N N . GLN A 1 157 ? 18.368 0.712 -17.131 1.00 93.12 157 GLN A N 1
ATOM 1279 C CA . GLN A 1 157 ? 17.873 -0.349 -18.004 1.00 93.12 157 GLN A CA 1
ATOM 1280 C C . GLN A 1 157 ? 16.341 -0.372 -18.075 1.00 93.12 157 GLN A C 1
ATOM 1282 O O . GLN A 1 157 ? 15.632 0.069 -17.169 1.00 93.12 157 GLN A O 1
ATOM 1287 N N . THR A 1 158 ? 15.829 -0.920 -19.178 1.00 95.12 158 THR A N 1
ATOM 1288 C CA . THR A 1 158 ? 14.427 -1.341 -19.287 1.00 95.12 158 THR A CA 1
ATOM 1289 C C . THR A 1 158 ? 14.355 -2.831 -19.002 1.00 95.12 158 THR A C 1
ATOM 1291 O O . THR A 1 158 ? 15.179 -3.593 -19.503 1.00 95.12 158 THR A O 1
ATOM 1294 N N . PHE A 1 159 ? 13.364 -3.250 -18.229 1.00 96.38 159 PHE A N 1
ATOM 1295 C CA . PHE A 1 159 ? 13.143 -4.644 -17.872 1.00 96.38 159 PHE A CA 1
ATOM 1296 C C . PHE A 1 159 ? 11.872 -5.166 -18.527 1.00 96.38 159 PHE A C 1
ATOM 1298 O O . PHE A 1 159 ? 10.941 -4.410 -18.810 1.00 96.38 159 PHE A O 1
ATOM 1305 N N . GLN A 1 160 ? 11.836 -6.476 -18.742 1.00 95.81 160 GLN A N 1
ATOM 1306 C CA . GLN A 1 160 ? 10.633 -7.210 -19.089 1.00 95.81 160 GLN A CA 1
ATOM 1307 C C . GLN A 1 160 ? 10.365 -8.290 -18.044 1.00 95.81 160 GLN A C 1
ATOM 1309 O O . GLN A 1 160 ? 11.275 -9.000 -17.614 1.00 95.81 160 GLN A O 1
ATOM 1314 N N . TYR A 1 161 ? 9.102 -8.420 -17.667 1.00 97.25 161 TYR A N 1
ATOM 1315 C CA . TYR A 1 161 ? 8.593 -9.466 -16.801 1.00 97.25 161 TYR A CA 1
ATOM 1316 C C . TYR A 1 161 ? 7.642 -10.358 -17.587 1.00 97.25 161 TYR A C 1
ATOM 1318 O O . TYR A 1 161 ? 6.644 -9.877 -18.129 1.00 97.25 161 TYR A O 1
ATOM 1326 N N . LYS A 1 162 ? 7.936 -11.657 -17.642 1.00 96.06 162 LYS A N 1
ATOM 1327 C CA . LYS A 1 162 ? 7.072 -12.655 -18.281 1.00 96.06 162 LYS A CA 1
ATOM 1328 C C . LYS A 1 162 ? 6.132 -13.245 -17.236 1.00 96.06 162 LYS A C 1
ATOM 1330 O O . LYS A 1 162 ? 6.575 -13.957 -16.343 1.00 96.06 162 LYS A O 1
ATOM 1335 N N . ILE A 1 163 ? 4.831 -13.009 -17.379 1.00 94.25 163 ILE A N 1
ATOM 1336 C CA . ILE A 1 163 ? 3.821 -13.408 -16.383 1.00 94.25 163 ILE A CA 1
ATOM 1337 C C . ILE A 1 163 ? 3.791 -14.924 -16.178 1.00 94.25 163 ILE A C 1
ATOM 1339 O O . ILE A 1 163 ? 3.662 -15.385 -15.051 1.00 94.25 163 ILE A O 1
ATOM 1343 N N . VAL A 1 164 ? 3.931 -15.696 -17.259 1.00 92.94 164 VAL A N 1
ATOM 1344 C CA . VAL A 1 164 ? 3.838 -17.163 -17.208 1.00 92.94 164 VAL A CA 1
ATOM 1345 C C . VAL A 1 164 ? 5.025 -17.788 -16.471 1.00 92.94 164 VAL A C 1
ATOM 1347 O O . VAL A 1 164 ? 4.824 -18.700 -15.678 1.00 92.94 164 VAL A O 1
ATOM 1350 N N . SER A 1 165 ? 6.252 -17.316 -16.722 1.00 94.25 165 SER A N 1
ATOM 1351 C CA . SER A 1 165 ? 7.454 -17.871 -16.080 1.00 94.25 165 SER A CA 1
ATOM 1352 C C . SER A 1 165 ? 7.813 -17.184 -14.762 1.00 94.25 165 SER A C 1
ATOM 1354 O O . SER A 1 165 ? 8.575 -17.737 -13.977 1.00 94.25 165 SER A O 1
ATOM 1356 N N . GLY A 1 166 ? 7.290 -15.983 -14.509 1.00 95.00 166 GLY A N 1
ATOM 1357 C CA . GLY A 1 166 ? 7.685 -15.157 -13.371 1.00 95.00 166 GLY A CA 1
ATOM 1358 C C . GLY A 1 166 ? 9.095 -14.568 -13.495 1.00 95.00 166 GLY A C 1
ATOM 1359 O O . GLY A 1 166 ? 9.617 -14.028 -12.523 1.00 95.00 166 GLY A O 1
ATOM 1360 N N . GLU A 1 167 ? 9.724 -14.670 -14.666 1.00 95.94 167 GLU A N 1
ATOM 1361 C CA . GLU A 1 167 ? 11.098 -14.219 -14.881 1.00 95.94 167 GLU A CA 1
ATOM 1362 C C . GLU A 1 167 ? 11.162 -12.724 -15.187 1.00 95.94 167 GLU A C 1
ATOM 1364 O O . GLU A 1 167 ? 10.388 -12.203 -15.997 1.00 95.94 167 GLU A O 1
ATOM 1369 N N . ILE A 1 168 ? 12.156 -12.065 -14.591 1.00 96.56 168 ILE A N 1
ATOM 1370 C CA . ILE A 1 168 ? 12.553 -10.692 -14.896 1.00 96.56 168 ILE A CA 1
ATOM 1371 C C . ILE A 1 168 ? 13.879 -10.743 -15.645 1.00 96.56 168 ILE A C 1
ATOM 1373 O O . ILE A 1 168 ? 14.827 -11.387 -15.199 1.00 96.56 168 ILE A O 1
ATOM 1377 N N . MET A 1 169 ? 13.960 -10.042 -16.771 1.00 94.94 169 MET A N 1
ATOM 1378 C CA . MET A 1 169 ? 15.199 -9.906 -17.533 1.00 94.94 169 MET A CA 1
ATOM 1379 C C . MET A 1 169 ? 15.308 -8.511 -18.153 1.00 94.94 169 MET A C 1
ATOM 1381 O O . MET A 1 169 ? 14.277 -7.890 -18.430 1.00 94.94 169 MET A O 1
ATOM 1385 N N . PRO A 1 170 ? 16.528 -8.003 -18.396 1.00 94.56 170 PRO A N 1
ATOM 1386 C CA . PRO A 1 170 ? 16.714 -6.799 -19.192 1.00 94.56 170 PRO A CA 1
ATOM 1387 C C . PRO A 1 170 ? 16.077 -6.971 -20.576 1.00 94.56 170 PRO A C 1
ATOM 1389 O O . PRO A 1 170 ? 16.171 -8.034 -21.194 1.00 94.56 170 PRO A O 1
ATOM 1392 N N . ALA A 1 171 ? 15.403 -5.932 -21.050 1.00 91.94 171 ALA A N 1
ATOM 1393 C CA . ALA A 1 171 ? 14.844 -5.888 -22.390 1.00 91.94 171 ALA A CA 1
ATOM 1394 C C . ALA A 1 171 ? 15.903 -5.397 -23.390 1.00 91.94 171 ALA A C 1
ATOM 1396 O O . ALA A 1 171 ? 16.718 -4.533 -23.068 1.00 91.94 171 ALA A O 1
ATOM 1397 N N . ASP A 1 172 ? 15.876 -5.922 -24.616 1.00 85.69 172 ASP A N 1
ATOM 1398 C CA . ASP A 1 172 ? 16.740 -5.443 -25.699 1.00 85.69 172 ASP A CA 1
ATOM 1399 C C . ASP A 1 172 ? 16.381 -3.991 -26.056 1.00 85.69 172 ASP A C 1
ATOM 1401 O O . ASP A 1 172 ? 15.237 -3.691 -26.411 1.00 85.69 172 ASP A O 1
ATOM 1405 N N . THR A 1 173 ? 17.369 -3.094 -25.996 1.00 76.19 173 THR A N 1
ATOM 1406 C CA . THR A 1 173 ? 17.254 -1.661 -26.305 1.00 76.19 173 THR A CA 1
ATOM 1407 C C . THR A 1 173 ? 16.586 -1.389 -27.659 1.00 76.19 173 THR A C 1
ATOM 1409 O O . THR A 1 173 ? 15.847 -0.413 -27.796 1.00 76.19 173 THR A O 1
ATOM 1412 N N . ASN A 1 174 ? 16.797 -2.251 -28.659 1.00 76.56 174 ASN A N 1
ATOM 1413 C CA . ASN A 1 174 ? 16.177 -2.099 -29.978 1.00 76.56 174 ASN A CA 1
ATOM 1414 C C . ASN A 1 174 ? 14.699 -2.506 -29.979 1.00 76.56 174 ASN A C 1
ATOM 1416 O O . ASN A 1 174 ? 13.889 -1.877 -30.661 1.00 76.56 174 ASN A O 1
ATOM 1420 N N . ALA A 1 175 ? 14.338 -3.519 -29.188 1.00 73.38 175 ALA A N 1
ATOM 1421 C CA . ALA A 1 175 ? 12.967 -4.009 -29.067 1.00 73.38 175 ALA A CA 1
ATOM 1422 C C . ALA A 1 175 ? 12.058 -3.043 -28.284 1.00 73.38 175 ALA A C 1
ATOM 1424 O O . ALA A 1 175 ? 10.839 -3.081 -28.439 1.00 73.38 175 ALA A O 1
ATOM 1425 N N . VAL A 1 176 ? 12.639 -2.157 -27.467 1.00 80.44 176 VAL A N 1
ATOM 1426 C CA . VAL A 1 176 ? 11.895 -1.203 -26.624 1.00 80.44 176 VAL A CA 1
ATOM 1427 C C . VAL A 1 176 ? 11.749 0.196 -27.236 1.00 80.44 176 VAL A C 1
ATOM 1429 O O . VAL A 1 176 ? 11.151 1.086 -26.623 1.00 80.44 176 VAL A O 1
ATOM 1432 N N . LYS A 1 177 ? 12.260 0.429 -28.453 1.00 79.75 177 LYS A N 1
ATOM 1433 C CA . LYS A 1 177 ? 12.139 1.735 -29.118 1.00 79.75 177 LYS A CA 1
ATOM 1434 C C . LYS A 1 177 ? 10.667 2.048 -29.420 1.00 79.75 177 LYS A C 1
ATOM 1436 O O . LYS A 1 177 ? 9.993 1.290 -30.105 1.00 79.75 177 LYS A O 1
ATOM 1441 N N . GLY A 1 178 ? 10.172 3.173 -28.900 1.00 82.56 178 GLY A N 1
ATOM 1442 C CA . GLY A 1 178 ? 8.772 3.599 -29.055 1.00 82.56 178 GLY A CA 1
ATOM 1443 C C . GLY A 1 178 ? 7.761 2.812 -28.206 1.00 82.56 178 GLY A C 1
ATOM 1444 O O . GLY A 1 178 ? 6.562 3.069 -28.280 1.00 82.56 178 GLY A O 1
ATOM 1445 N N . LEU A 1 179 ? 8.219 1.879 -27.363 1.00 85.69 179 LEU A N 1
ATOM 1446 C CA . LEU A 1 179 ? 7.348 0.998 -26.581 1.00 85.69 179 LEU A CA 1
ATOM 1447 C C . LEU A 1 179 ? 6.369 1.775 -25.689 1.00 85.69 179 LEU A C 1
ATOM 1449 O O . LEU A 1 179 ? 5.187 1.451 -25.619 1.00 85.69 179 LEU A O 1
ATOM 1453 N N . PHE A 1 180 ? 6.849 2.853 -25.069 1.00 89.50 180 PHE A N 1
ATOM 1454 C CA . PHE A 1 180 ? 6.082 3.644 -24.109 1.00 89.50 180 PHE A CA 1
ATOM 1455 C C . PHE A 1 180 ? 5.233 4.770 -24.731 1.00 89.50 180 PHE A C 1
ATOM 1457 O O . PHE A 1 180 ? 4.617 5.528 -23.983 1.00 89.50 180 PHE A O 1
ATOM 1464 N N . GLU A 1 181 ? 5.197 4.913 -26.061 1.00 85.00 181 GLU A N 1
ATOM 1465 C CA . GLU A 1 181 ? 4.507 6.032 -26.729 1.00 85.00 181 GLU A CA 1
ATOM 1466 C C . GLU A 1 181 ? 2.981 5.854 -26.789 1.00 85.00 181 GLU A C 1
ATOM 1468 O O . GLU A 1 181 ? 2.252 6.840 -26.727 1.00 85.00 181 GLU A O 1
ATOM 1473 N N . ASN A 1 182 ? 2.485 4.611 -26.836 1.00 81.81 182 ASN A N 1
ATOM 1474 C CA . ASN A 1 182 ? 1.060 4.292 -27.021 1.00 81.81 182 ASN A CA 1
ATOM 1475 C C . ASN A 1 182 ? 0.514 3.360 -25.925 1.00 81.81 182 ASN A C 1
ATOM 1477 O O . ASN A 1 182 ? -0.132 2.349 -26.206 1.00 81.81 182 ASN A O 1
ATOM 1481 N N . THR A 1 183 ? 0.798 3.673 -24.660 1.00 88.00 183 THR A N 1
ATOM 1482 C CA . THR A 1 183 ? 0.374 2.841 -23.524 1.00 88.00 183 THR A CA 1
ATOM 1483 C C . THR A 1 183 ? -1.077 3.105 -23.122 1.00 88.00 183 THR A C 1
ATOM 1485 O O . THR A 1 183 ? -1.562 4.240 -23.129 1.00 88.00 183 THR A O 1
ATOM 1488 N N . ARG A 1 184 ? -1.791 2.046 -22.720 1.00 92.25 184 ARG A N 1
ATOM 1489 C CA . ARG A 1 184 ? -3.165 2.137 -22.200 1.00 92.25 184 ARG A CA 1
ATOM 1490 C C . ARG A 1 184 ? -3.150 2.560 -20.736 1.00 92.25 184 ARG A C 1
ATOM 1492 O O . ARG A 1 184 ? -3.371 1.754 -19.833 1.00 92.25 184 ARG A O 1
ATOM 1499 N N . GLN A 1 185 ? -2.856 3.832 -20.496 1.00 94.62 185 GLN A N 1
ATOM 1500 C CA . GLN A 1 185 ? -2.697 4.348 -19.140 1.00 94.62 185 GLN A CA 1
ATOM 1501 C C . GLN A 1 185 ? -3.977 4.199 -18.309 1.00 94.62 185 GLN A C 1
ATOM 1503 O O . GLN A 1 185 ? -5.082 4.526 -18.746 1.00 94.62 185 GLN A O 1
ATOM 1508 N N . ALA A 1 186 ? -3.817 3.730 -17.076 1.00 95.56 186 ALA A N 1
ATOM 1509 C CA . ALA A 1 186 ? -4.895 3.637 -16.110 1.00 95.56 186 ALA A CA 1
ATOM 1510 C C . ALA A 1 186 ? -5.115 4.983 -15.406 1.00 95.56 186 ALA A C 1
ATOM 1512 O O . ALA A 1 186 ? -4.173 5.678 -15.013 1.00 95.56 186 ALA A O 1
ATOM 1513 N N . ASN A 1 187 ? -6.382 5.339 -15.183 1.00 95.94 187 ASN A N 1
ATOM 1514 C CA . ASN A 1 187 ? -6.724 6.509 -14.385 1.00 95.94 187 ASN A CA 1
ATOM 1515 C C . ASN A 1 187 ? -6.378 6.250 -12.909 1.00 95.94 187 ASN A C 1
ATOM 1517 O O . ASN A 1 187 ? -6.991 5.404 -12.256 1.00 95.94 187 ASN A O 1
ATOM 1521 N N . LEU A 1 188 ? -5.418 7.004 -12.366 1.00 94.75 188 LEU A N 1
ATOM 1522 C CA . LEU A 1 188 ? -4.944 6.791 -10.996 1.00 94.75 188 LEU A CA 1
ATOM 1523 C C . LEU A 1 188 ? -6.019 7.037 -9.933 1.00 94.75 188 LEU A C 1
ATOM 1525 O O . LEU A 1 188 ? -5.978 6.400 -8.886 1.00 94.75 188 LEU A O 1
ATOM 1529 N N . THR A 1 189 ? -6.980 7.932 -10.162 1.00 94.81 189 THR A N 1
ATOM 1530 C CA . THR A 1 189 ? -8.067 8.169 -9.199 1.00 94.81 189 THR A CA 1
ATOM 1531 C C . THR A 1 189 ? -8.954 6.933 -9.086 1.00 94.81 189 THR A C 1
ATOM 1533 O O . THR A 1 189 ? -9.203 6.459 -7.979 1.00 94.81 189 THR A O 1
ATOM 1536 N N . GLN A 1 190 ? -9.364 6.363 -10.222 1.00 95.00 190 GLN A N 1
ATOM 1537 C CA . GLN A 1 190 ? -10.156 5.130 -10.255 1.00 95.00 190 GLN A CA 1
ATOM 1538 C C . GLN A 1 190 ? -9.368 3.934 -9.710 1.00 95.00 190 GLN A C 1
ATOM 1540 O O . GLN A 1 190 ? -9.912 3.124 -8.963 1.00 95.00 190 GLN A O 1
ATOM 1545 N N . LEU A 1 191 ? -8.076 3.834 -10.036 1.00 96.19 191 LEU A N 1
ATOM 1546 C CA . LEU A 1 191 ? -7.210 2.788 -9.499 1.00 96.19 191 LEU A CA 1
ATOM 1547 C C . LEU A 1 191 ? -7.097 2.883 -7.973 1.00 96.19 191 LEU A C 1
ATOM 1549 O O . LEU A 1 191 ? -7.307 1.888 -7.292 1.00 96.19 191 LEU A O 1
ATOM 1553 N N . ASN A 1 192 ? -6.838 4.070 -7.421 1.00 95.50 192 ASN A N 1
ATOM 1554 C CA . ASN A 1 192 ? -6.747 4.249 -5.969 1.00 95.50 192 ASN A CA 1
ATOM 1555 C C . ASN A 1 192 ? -8.060 3.899 -5.254 1.00 95.50 192 ASN A C 1
ATOM 1557 O O . ASN A 1 192 ? -8.016 3.349 -4.160 1.00 95.50 192 ASN A O 1
ATOM 1561 N N . GLN A 1 193 ? -9.218 4.157 -5.873 1.00 94.56 193 GLN A N 1
ATOM 1562 C CA . GLN A 1 193 ? -10.504 3.698 -5.339 1.00 94.56 193 GLN A CA 1
ATOM 1563 C C . GLN A 1 193 ? -10.591 2.168 -5.303 1.00 94.56 193 GLN A C 1
ATOM 1565 O O . GLN A 1 193 ? -10.981 1.616 -4.281 1.00 94.56 193 GLN A O 1
ATOM 1570 N N . LYS A 1 194 ? -10.181 1.484 -6.379 1.00 95.25 194 LYS A N 1
ATOM 1571 C CA . LYS A 1 194 ? -10.161 0.011 -6.455 1.00 95.25 194 LYS A CA 1
ATOM 1572 C C . LYS A 1 194 ? -9.185 -0.621 -5.455 1.00 95.25 194 LYS A C 1
ATOM 1574 O O . LYS A 1 194 ? -9.480 -1.662 -4.879 1.00 95.25 194 LYS A O 1
ATOM 1579 N N . LEU A 1 195 ? -8.047 0.027 -5.205 1.00 96.12 195 LEU A N 1
ATOM 1580 C CA . LEU A 1 195 ? -7.049 -0.434 -4.235 1.00 96.12 195 LEU A CA 1
ATOM 1581 C C . LEU A 1 195 ? -7.532 -0.354 -2.777 1.00 96.12 195 LEU A C 1
ATOM 1583 O O . LEU A 1 195 ? -6.949 -1.009 -1.915 1.00 96.12 195 LEU A O 1
ATOM 1587 N N . ASN A 1 196 ? -8.605 0.386 -2.480 1.00 92.62 196 ASN A N 1
ATOM 1588 C CA . ASN A 1 196 ? -9.185 0.398 -1.134 1.00 92.62 196 ASN A CA 1
ATOM 1589 C C . ASN A 1 196 ? -9.766 -0.959 -0.716 1.00 92.62 196 ASN A C 1
ATOM 1591 O O . ASN A 1 196 ? -9.893 -1.183 0.481 1.00 92.62 196 ASN A O 1
ATOM 1595 N N . ASP A 1 197 ? -10.046 -1.862 -1.656 1.00 91.81 197 ASP A N 1
ATOM 1596 C CA . ASP A 1 197 ? -10.525 -3.216 -1.351 1.00 91.81 197 ASP A CA 1
ATOM 1597 C C . ASP A 1 197 ? -9.371 -4.224 -1.190 1.00 91.81 197 ASP A C 1
ATOM 1599 O O . ASP A 1 197 ? -9.570 -5.325 -0.686 1.00 91.81 197 ASP A O 1
ATOM 1603 N N . VAL A 1 198 ? -8.150 -3.869 -1.606 1.00 96.56 198 VAL A N 1
ATOM 1604 C CA . VAL A 1 198 ? -6.999 -4.785 -1.581 1.00 96.56 198 VAL A CA 1
ATOM 1605 C C . VAL A 1 198 ? -6.427 -4.870 -0.169 1.00 96.56 198 VAL A C 1
ATOM 1607 O O . VAL A 1 198 ? -6.145 -3.806 0.394 1.00 96.56 198 VAL A O 1
ATOM 1610 N N . PRO A 1 199 ? -6.183 -6.069 0.396 1.00 96.12 199 PRO A N 1
ATOM 1611 C CA . PRO A 1 199 ? -5.581 -6.210 1.719 1.00 96.12 199 PRO A CA 1
ATOM 1612 C C . PRO A 1 199 ? -4.288 -5.403 1.862 1.00 96.12 199 PRO A C 1
ATOM 1614 O O . PRO A 1 199 ? -3.402 -5.443 1.005 1.00 96.12 199 PRO A O 1
ATOM 1617 N N . VAL A 1 200 ? -4.148 -4.685 2.975 1.00 96.75 200 VAL A N 1
ATOM 1618 C CA . VAL A 1 200 ? -3.029 -3.761 3.210 1.00 96.75 200 VAL A CA 1
ATOM 1619 C C . VAL A 1 200 ? -1.682 -4.501 3.211 1.00 96.75 200 VA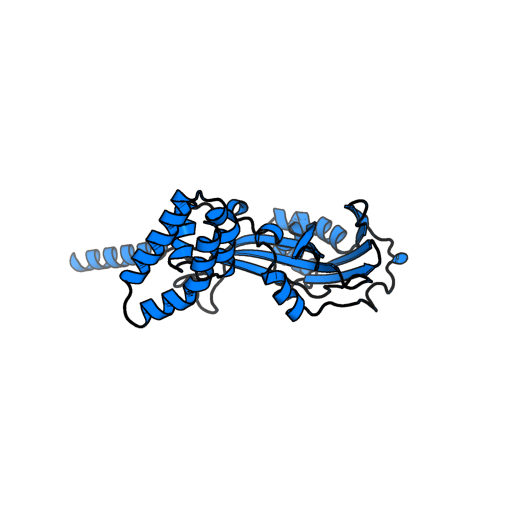L A C 1
ATOM 1621 O O . VAL A 1 200 ? -0.669 -3.966 2.754 1.00 96.75 200 VAL A O 1
ATOM 1624 N N . SER A 1 201 ? -1.669 -5.764 3.642 1.00 96.56 201 SER A N 1
ATOM 1625 C CA . SER A 1 201 ? -0.493 -6.641 3.601 1.00 96.56 201 SER A CA 1
ATOM 1626 C C . SER A 1 201 ? 0.025 -6.886 2.177 1.00 96.56 201 SER A C 1
ATOM 1628 O O . SER A 1 201 ? 1.241 -6.898 1.975 1.00 96.56 201 SER A O 1
ATOM 1630 N N . GLN A 1 202 ? -0.855 -6.989 1.173 1.00 97.00 202 GLN A N 1
ATOM 1631 C CA . GLN A 1 202 ? -0.458 -7.196 -0.229 1.00 97.00 202 GLN A CA 1
ATOM 1632 C C . GLN A 1 202 ? 0.236 -5.969 -0.832 1.00 97.00 202 GLN A C 1
ATOM 1634 O O . GLN A 1 202 ? 1.039 -6.098 -1.751 1.00 97.00 202 GLN A O 1
ATOM 1639 N N . MET A 1 203 ? 0.026 -4.780 -0.261 1.00 95.19 203 MET A N 1
ATOM 1640 C CA . MET A 1 203 ? 0.790 -3.573 -0.603 1.00 95.19 203 MET A CA 1
ATOM 1641 C C . MET A 1 203 ? 2.179 -3.542 0.063 1.00 95.19 203 MET A C 1
ATOM 1643 O O . MET A 1 203 ? 2.887 -2.534 -0.002 1.00 95.19 203 MET A O 1
ATOM 1647 N N . GLY A 1 204 ? 2.576 -4.619 0.748 1.00 93.19 204 GLY A N 1
ATOM 1648 C CA . GLY A 1 204 ? 3.829 -4.724 1.490 1.00 93.19 204 GLY A CA 1
ATOM 1649 C C . GLY A 1 204 ? 3.808 -4.037 2.855 1.00 93.19 204 GLY A C 1
ATOM 1650 O O . GLY A 1 204 ? 4.872 -3.772 3.400 1.00 93.19 204 GLY A O 1
ATOM 1651 N N . LEU A 1 205 ? 2.629 -3.716 3.396 1.00 95.75 205 LEU A N 1
ATOM 1652 C CA . LEU A 1 205 ? 2.465 -3.099 4.715 1.00 95.75 205 LEU A CA 1
ATOM 1653 C C . LEU A 1 205 ? 2.054 -4.154 5.751 1.00 95.75 205 LEU A C 1
ATOM 1655 O O . LEU A 1 205 ? 0.925 -4.162 6.246 1.00 95.75 205 LEU A O 1
ATOM 1659 N N . VAL A 1 206 ? 2.983 -5.052 6.072 1.00 95.38 206 VAL A N 1
ATOM 1660 C CA . VAL A 1 206 ? 2.806 -6.083 7.103 1.00 95.38 206 VAL A CA 1
ATOM 1661 C C . VAL A 1 206 ? 3.222 -5.508 8.454 1.00 95.38 206 VAL A C 1
ATOM 1663 O O . VAL A 1 206 ? 4.373 -5.123 8.643 1.00 95.38 206 VAL A O 1
ATOM 1666 N N . LEU A 1 207 ? 2.292 -5.424 9.409 1.00 94.06 207 LEU A N 1
ATOM 1667 C CA . LEU A 1 207 ? 2.519 -4.716 10.676 1.00 94.06 207 LEU A CA 1
ATOM 1668 C C . LEU A 1 207 ? 3.726 -5.256 11.453 1.00 94.06 207 LEU A C 1
ATOM 1670 O O . LEU A 1 207 ? 4.472 -4.472 12.040 1.00 94.06 207 LEU A O 1
ATOM 1674 N N . ARG A 1 208 ? 3.939 -6.577 11.436 1.00 91.31 208 ARG A N 1
ATOM 1675 C CA . ARG A 1 208 ? 5.041 -7.241 12.152 1.00 91.31 208 ARG A CA 1
ATOM 1676 C C . ARG A 1 208 ? 6.429 -6.791 11.681 1.00 91.31 208 ARG A C 1
ATOM 1678 O O . ARG A 1 208 ? 7.356 -6.816 12.482 1.00 91.31 208 ARG A O 1
ATOM 1685 N N . ASP A 1 209 ? 6.555 -6.306 10.446 1.00 89.19 209 ASP A N 1
ATOM 1686 C CA . ASP A 1 209 ? 7.848 -5.938 9.853 1.00 89.19 209 ASP A CA 1
ATOM 1687 C C . ASP A 1 209 ? 8.424 -4.637 10.434 1.00 89.19 209 ASP A C 1
ATOM 1689 O O . ASP A 1 209 ? 9.632 -4.413 10.392 1.00 89.19 209 ASP A O 1
ATOM 1693 N N . PHE A 1 210 ? 7.579 -3.752 10.969 1.00 84.38 210 PHE A N 1
ATOM 1694 C CA . PHE A 1 210 ? 8.010 -2.422 11.424 1.00 84.38 210 PHE A CA 1
AT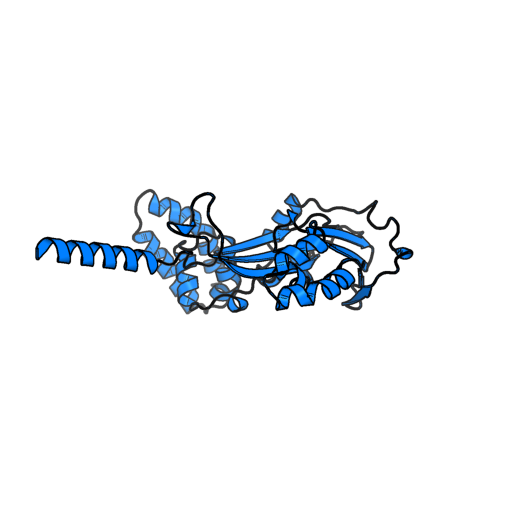OM 1695 C C . PHE A 1 210 ? 7.415 -1.987 12.765 1.00 84.38 210 PHE A C 1
ATOM 1697 O O . PHE A 1 210 ? 7.776 -0.931 13.287 1.00 84.38 210 PHE A O 1
ATOM 1704 N N . HIS A 1 211 ? 6.514 -2.771 13.355 1.00 80.31 211 HIS A N 1
ATOM 1705 C CA . HIS A 1 211 ? 5.869 -2.421 14.610 1.00 80.31 211 HIS A CA 1
ATOM 1706 C C . HIS A 1 211 ? 6.287 -3.333 15.771 1.00 80.31 211 HIS A C 1
ATOM 1708 O O . HIS A 1 211 ? 6.140 -4.546 15.714 1.00 80.31 211 HIS A O 1
ATOM 1714 N N . GLN A 1 212 ? 6.715 -2.723 16.883 1.00 80.44 212 GLN A N 1
ATOM 1715 C CA . GLN A 1 212 ? 7.226 -3.434 18.066 1.00 80.44 212 GLN A CA 1
ATOM 1716 C C . GLN A 1 212 ? 6.274 -3.465 19.277 1.00 80.44 212 GLN A C 1
ATOM 1718 O O . GLN A 1 212 ? 6.634 -4.013 20.317 1.00 80.44 212 GLN A O 1
ATOM 1723 N N . LYS A 1 213 ? 5.085 -2.843 19.227 1.00 86.38 213 LYS A N 1
ATOM 1724 C CA . LYS A 1 213 ? 4.173 -2.889 20.392 1.00 86.38 213 LYS A CA 1
ATOM 1725 C C . LYS A 1 213 ? 3.372 -4.200 20.426 1.00 86.38 213 LYS A C 1
ATOM 1727 O O . LYS A 1 213 ? 3.063 -4.740 19.366 1.00 86.38 213 LYS A O 1
ATOM 1732 N N . PRO A 1 214 ? 2.920 -4.625 21.620 1.00 91.94 214 PRO A N 1
ATOM 1733 C CA . PRO A 1 214 ? 2.009 -5.756 21.759 1.00 91.94 214 PRO A CA 1
ATOM 1734 C C . PRO A 1 214 ? 0.702 -5.559 20.980 1.00 91.94 214 PRO A C 1
ATOM 1736 O O . PRO A 1 214 ? 0.142 -4.457 20.978 1.00 91.94 214 PRO A O 1
ATOM 1739 N N . GLU A 1 215 ? 0.171 -6.637 20.405 1.00 94.12 215 GLU A N 1
ATOM 1740 C CA . GLU A 1 215 ? -1.074 -6.644 19.620 1.00 94.12 215 GLU A CA 1
ATOM 1741 C C . GLU A 1 215 ? -2.260 -6.066 20.408 1.00 94.12 215 GLU A C 1
ATOM 1743 O O . GLU A 1 215 ? -2.971 -5.193 19.913 1.00 94.12 215 GLU A O 1
ATOM 1748 N N . ARG A 1 216 ? -2.390 -6.398 21.702 1.00 94.94 216 ARG A N 1
ATOM 1749 C CA . ARG A 1 216 ? -3.413 -5.810 22.591 1.00 94.94 216 ARG A CA 1
ATOM 1750 C C . ARG A 1 216 ? -3.409 -4.278 22.575 1.00 94.94 216 ARG A C 1
ATOM 1752 O O . ARG A 1 216 ? -4.463 -3.651 22.656 1.00 94.94 216 ARG A O 1
ATOM 1759 N N . LYS A 1 217 ? -2.233 -3.651 22.480 1.00 95.12 217 LYS A N 1
ATOM 1760 C CA . LYS A 1 217 ? -2.118 -2.188 22.429 1.00 95.12 217 LYS A CA 1
ATOM 1761 C C . LYS A 1 217 ? -2.558 -1.639 21.073 1.00 95.12 217 LYS A C 1
ATOM 1763 O O . LYS A 1 217 ? -3.241 -0.621 21.048 1.00 95.12 217 LYS A O 1
ATOM 1768 N N . LEU A 1 218 ? -2.218 -2.318 19.976 1.00 94.88 218 LEU A N 1
ATOM 1769 C CA . LEU A 1 218 ? -2.694 -1.972 18.632 1.00 94.88 218 LEU A CA 1
ATOM 1770 C C . LEU A 1 218 ? -4.216 -2.048 18.524 1.00 94.88 218 LEU A C 1
ATOM 1772 O O . LEU A 1 218 ? -4.834 -1.127 17.987 1.00 94.88 218 LEU A O 1
ATOM 1776 N N . ILE A 1 219 ? -4.810 -3.102 19.086 1.00 97.25 219 ILE A N 1
ATOM 1777 C CA . ILE A 1 219 ? -6.262 -3.274 19.135 1.00 97.25 219 ILE A CA 1
ATOM 1778 C C . ILE A 1 219 ? -6.884 -2.083 19.865 1.00 97.25 219 ILE A C 1
ATOM 1780 O O . ILE A 1 219 ? -7.761 -1.431 19.314 1.00 97.25 219 ILE A O 1
ATOM 1784 N N . ASN A 1 220 ? -6.383 -1.720 21.052 1.00 96.94 220 ASN A N 1
ATOM 1785 C CA . ASN A 1 220 ? -6.911 -0.588 21.828 1.00 96.94 220 ASN A CA 1
ATOM 1786 C C . ASN A 1 220 ? -6.806 0.741 21.080 1.00 96.94 220 ASN A C 1
ATOM 1788 O O . ASN A 1 220 ? -7.759 1.514 21.045 1.00 96.94 220 ASN A O 1
ATOM 1792 N N . GLU A 1 221 ? -5.647 1.001 20.475 1.00 95.56 221 GLU A N 1
ATOM 1793 C CA . GLU A 1 221 ? -5.418 2.205 19.675 1.00 95.56 221 GLU A CA 1
ATOM 1794 C C . GLU A 1 221 ? -6.370 2.281 18.466 1.00 95.56 221 GLU A C 1
ATOM 1796 O O . GLU A 1 221 ? -6.706 3.380 18.018 1.00 95.56 221 GLU A O 1
ATOM 1801 N N . THR A 1 222 ? -6.820 1.127 17.968 1.00 96.88 222 THR A N 1
ATOM 1802 C CA . THR A 1 222 ? -7.743 0.989 16.838 1.00 96.88 222 THR A CA 1
ATOM 1803 C C . THR A 1 222 ? -9.197 1.157 17.268 1.00 96.88 222 THR A C 1
ATOM 1805 O O . THR A 1 222 ? -9.868 2.057 16.764 1.00 96.88 222 THR A O 1
ATOM 1808 N N . ILE A 1 223 ? -9.671 0.378 18.245 1.00 97.44 223 ILE A N 1
ATOM 1809 C CA . ILE A 1 223 ? -11.081 0.387 18.664 1.00 97.44 223 ILE A CA 1
ATOM 1810 C C . ILE A 1 223 ? -11.492 1.654 19.420 1.00 97.44 223 ILE A C 1
ATOM 1812 O O . ILE A 1 223 ? -12.668 2.004 19.438 1.00 97.44 223 ILE A O 1
ATOM 1816 N N . PHE A 1 224 ? -10.532 2.372 20.010 1.00 96.44 224 PHE A N 1
ATOM 1817 C CA . PHE A 1 224 ? -10.759 3.673 20.651 1.00 96.44 224 PHE A CA 1
ATOM 1818 C C . PHE A 1 224 ? -10.344 4.855 19.765 1.00 96.44 224 PHE A C 1
ATOM 1820 O O . PHE A 1 224 ? -10.217 5.974 20.253 1.00 96.44 224 PHE A O 1
ATOM 1827 N N . LEU A 1 225 ? -10.091 4.614 18.471 1.00 94.88 225 LEU A N 1
ATOM 1828 C CA . LEU A 1 225 ? -9.766 5.639 17.469 1.00 94.88 225 LEU A CA 1
ATOM 1829 C C . LEU A 1 225 ? -8.574 6.548 17.841 1.00 94.88 225 LEU A C 1
ATOM 1831 O O . LEU A 1 225 ? -8.455 7.675 17.357 1.00 94.88 225 LEU A O 1
ATOM 1835 N N . GLN A 1 226 ? -7.650 6.055 18.670 1.00 94.25 226 GLN A N 1
ATOM 1836 C CA . GLN A 1 226 ? -6.461 6.802 19.094 1.00 94.25 226 GLN A CA 1
ATOM 1837 C C . GLN A 1 226 ? -5.453 6.934 17.949 1.00 94.25 226 GLN A C 1
ATOM 1839 O O . GLN A 1 226 ? -4.754 7.944 17.834 1.00 94.25 226 GLN A O 1
ATOM 1844 N N . ASN A 1 227 ? -5.365 5.921 17.080 1.00 91.75 227 ASN A N 1
ATOM 1845 C CA . ASN A 1 227 ? -4.590 6.026 15.854 1.00 91.75 227 ASN A CA 1
ATOM 1846 C C . ASN A 1 227 ? -5.401 6.760 14.783 1.00 91.75 227 ASN A C 1
ATOM 1848 O O . ASN A 1 227 ? -6.398 6.243 14.284 1.00 91.75 227 ASN A O 1
ATOM 1852 N N . LYS A 1 228 ? -4.941 7.950 14.384 1.00 90.44 228 LYS A N 1
ATOM 1853 C CA . LYS A 1 228 ? -5.615 8.784 13.378 1.00 90.44 228 LYS A CA 1
ATOM 1854 C C . LYS A 1 228 ? -5.510 8.238 11.949 1.00 90.44 228 LYS A C 1
ATOM 1856 O O . LYS A 1 228 ? -6.316 8.626 11.110 1.00 90.44 228 LYS A O 1
ATOM 1861 N N . SER A 1 229 ? -4.550 7.360 11.648 1.00 94.00 229 SER A N 1
ATOM 1862 C CA . SER A 1 229 ? -4.432 6.765 10.312 1.00 94.00 229 SER A CA 1
ATOM 1863 C C . SER A 1 229 ? -5.495 5.687 10.106 1.00 94.00 229 SER A C 1
ATOM 1865 O O . SER A 1 229 ? -5.437 4.629 10.732 1.00 94.00 229 SER A O 1
ATOM 1867 N N . ALA A 1 230 ? -6.447 5.949 9.205 1.00 93.75 230 ALA A N 1
ATOM 1868 C CA . ALA A 1 230 ? -7.455 4.968 8.805 1.00 93.75 230 ALA A CA 1
ATOM 1869 C C . ALA A 1 230 ? -6.806 3.703 8.227 1.00 93.75 230 ALA A C 1
ATOM 1871 O O . ALA A 1 230 ? -7.189 2.601 8.604 1.00 93.75 230 ALA A O 1
ATOM 1872 N N . LEU A 1 231 ? -5.754 3.859 7.416 1.00 95.81 231 LEU A N 1
ATOM 1873 C CA . LEU A 1 231 ? -5.022 2.733 6.842 1.00 95.81 231 LEU A CA 1
ATOM 1874 C C . LEU A 1 231 ? -4.323 1.885 7.915 1.00 95.81 231 LEU A C 1
ATOM 1876 O O . LEU A 1 231 ? -4.324 0.664 7.813 1.00 95.81 231 LEU A O 1
ATOM 1880 N N . THR A 1 232 ? -3.776 2.499 8.975 1.00 96.19 232 THR A N 1
ATOM 1881 C CA . THR A 1 232 ? -3.223 1.712 10.091 1.00 96.19 232 THR A CA 1
ATOM 1882 C C . THR A 1 232 ? -4.317 0.943 10.823 1.00 96.19 232 THR A C 1
ATOM 1884 O O . THR A 1 232 ? -4.126 -0.229 11.125 1.00 96.19 232 THR A O 1
ATOM 1887 N N . ARG A 1 233 ? -5.460 1.580 11.113 1.00 96.25 233 ARG A N 1
ATOM 1888 C CA . ARG A 1 233 ? -6.589 0.906 11.778 1.00 96.25 233 ARG A CA 1
ATOM 1889 C C . ARG A 1 233 ? -7.106 -0.266 10.945 1.00 96.25 233 ARG A C 1
ATOM 1891 O O . ARG A 1 233 ? -7.330 -1.338 11.494 1.00 96.25 233 ARG A O 1
ATOM 1898 N N . ARG A 1 234 ? -7.211 -0.077 9.629 1.00 96.56 234 ARG A N 1
ATOM 1899 C CA . ARG A 1 234 ? -7.552 -1.127 8.668 1.00 96.56 234 ARG A CA 1
ATOM 1900 C C . ARG A 1 234 ? -6.545 -2.278 8.703 1.00 96.56 234 ARG A C 1
ATOM 1902 O O . ARG A 1 234 ? -6.956 -3.416 8.861 1.00 96.56 234 ARG A O 1
ATOM 1909 N N . ALA A 1 235 ? -5.244 -1.991 8.665 1.00 97.25 235 ALA A N 1
ATOM 1910 C CA . ALA A 1 235 ? -4.214 -3.027 8.766 1.00 97.25 235 ALA A CA 1
ATOM 1911 C C . ALA A 1 235 ? -4.283 -3.810 10.089 1.00 97.25 235 ALA A C 1
ATOM 1913 O O . ALA A 1 235 ? -4.078 -5.017 10.093 1.00 97.25 235 ALA A O 1
ATOM 1914 N N . VAL A 1 236 ? -4.581 -3.144 11.213 1.00 97.69 236 VAL A N 1
ATOM 1915 C CA . VAL A 1 236 ? -4.768 -3.824 12.510 1.00 97.69 236 VAL A CA 1
ATOM 1916 C C . VAL A 1 236 ? -6.004 -4.716 12.481 1.00 97.69 236 VAL A C 1
ATOM 1918 O O . VAL A 1 236 ? -5.963 -5.817 13.020 1.00 97.69 236 VAL A O 1
ATOM 1921 N N . PHE A 1 237 ? -7.090 -4.267 11.853 1.00 97.94 237 PHE A N 1
ATOM 1922 C CA . PHE A 1 237 ? -8.264 -5.109 11.669 1.00 97.94 237 PHE A CA 1
ATOM 1923 C C . PHE A 1 237 ? -7.929 -6.359 10.841 1.00 97.94 237 PHE A C 1
ATOM 1925 O O . PHE A 1 237 ? -8.098 -7.464 11.339 1.00 97.94 237 PHE A O 1
ATOM 1932 N N . GLU A 1 238 ? -7.373 -6.172 9.642 1.00 97.44 238 GLU A N 1
ATOM 1933 C CA . GLU A 1 238 ? -7.099 -7.237 8.663 1.00 97.44 238 GLU A CA 1
ATOM 1934 C C . GLU A 1 238 ? -6.013 -8.241 9.067 1.00 97.44 238 GLU A C 1
ATOM 1936 O O . GLU A 1 238 ? -5.965 -9.323 8.501 1.00 97.44 238 GLU A O 1
ATOM 1941 N N . GLN A 1 239 ? -5.072 -7.859 9.936 1.00 97.38 239 GLN A N 1
ATOM 1942 C CA . GLN A 1 239 ? -3.890 -8.685 10.236 1.00 97.38 239 GLN A CA 1
ATOM 1943 C C . GLN A 1 239 ? -3.837 -9.167 11.689 1.00 97.38 239 GLN A C 1
ATOM 1945 O O . GLN A 1 239 ? -2.943 -9.934 12.036 1.00 97.38 239 GLN A O 1
ATOM 1950 N N . ILE A 1 240 ? -4.704 -8.643 12.562 1.00 97.38 240 ILE A N 1
ATOM 1951 C CA . ILE A 1 240 ? -4.691 -8.959 13.997 1.00 97.38 240 ILE A CA 1
ATOM 1952 C C . ILE A 1 240 ? -6.103 -9.269 14.479 1.00 97.38 240 ILE A C 1
ATOM 1954 O O . ILE A 1 240 ? -6.322 -10.334 15.037 1.00 97.38 240 ILE A O 1
ATOM 1958 N N . ILE A 1 241 ? -7.061 -8.349 14.303 1.00 97.81 241 ILE A N 1
ATOM 1959 C CA . ILE A 1 241 ? -8.414 -8.550 14.850 1.00 97.81 241 ILE A CA 1
ATOM 1960 C C . ILE A 1 241 ? -9.136 -9.692 14.126 1.00 97.81 241 ILE A C 1
ATOM 1962 O O . ILE A 1 241 ? -9.820 -10.460 14.790 1.00 97.81 241 ILE A O 1
ATOM 1966 N N . SER A 1 242 ? -8.954 -9.835 12.810 1.00 97.56 242 SER A N 1
ATOM 1967 C CA . SER A 1 242 ? -9.544 -10.921 12.012 1.00 97.56 242 SER A CA 1
ATOM 1968 C C . SER A 1 242 ? -9.103 -12.323 12.428 1.00 97.56 242 SER A C 1
ATOM 1970 O O . SER A 1 242 ? -9.815 -13.279 12.152 1.00 97.56 242 SER A O 1
ATOM 1972 N N . GLU A 1 243 ? -7.952 -12.439 13.092 1.00 97.00 243 GLU A N 1
ATOM 1973 C CA . GLU A 1 243 ? -7.356 -13.713 13.512 1.00 97.00 243 GLU A CA 1
ATOM 1974 C C . GLU A 1 243 ? -7.737 -14.105 14.951 1.00 97.00 243 GLU A C 1
ATOM 1976 O O . GLU A 1 243 ? -7.276 -15.125 15.464 1.00 97.00 243 GLU A O 1
ATOM 1981 N N . LEU A 1 244 ? -8.531 -13.278 15.640 1.00 97.94 244 LEU A N 1
ATOM 1982 C CA . LEU A 1 244 ? -8.953 -13.534 17.015 1.00 97.94 244 LEU A CA 1
ATOM 1983 C C . LEU A 1 244 ? -10.025 -14.627 17.087 1.00 97.94 244 LEU A C 1
ATOM 1985 O O . LEU A 1 244 ? -10.870 -14.760 16.205 1.00 97.94 244 LEU A O 1
ATOM 1989 N N . SER A 1 245 ? -10.043 -15.358 18.201 1.00 97.88 245 SER A N 1
ATOM 1990 C CA . SER A 1 245 ? -11.123 -16.301 18.514 1.00 97.88 245 SER A CA 1
ATOM 1991 C C . SER A 1 245 ? -12.467 -15.597 18.749 1.00 97.88 245 SER A C 1
ATOM 1993 O O . SER A 1 245 ? -12.524 -14.409 19.081 1.00 97.88 245 SER A O 1
ATOM 1995 N N . ASN A 1 246 ? -13.571 -16.344 18.669 1.00 97.81 246 ASN A N 1
ATOM 1996 C CA . ASN A 1 246 ? -14.915 -15.816 18.928 1.00 97.81 246 ASN A CA 1
ATOM 1997 C C . ASN A 1 246 ? -15.051 -15.190 20.328 1.00 97.81 246 ASN A C 1
ATOM 1999 O O . ASN A 1 246 ? -15.722 -14.168 20.496 1.00 97.81 246 ASN A O 1
ATOM 2003 N N . GLU A 1 247 ? -14.416 -15.770 21.348 1.00 97.88 247 GLU A N 1
ATOM 2004 C CA . GLU A 1 247 ? -14.379 -15.223 22.707 1.00 97.88 247 GLU A CA 1
ATOM 2005 C C . GLU A 1 247 ? -13.640 -13.878 22.758 1.00 97.88 247 GLU A C 1
ATOM 2007 O O . GLU A 1 247 ? -14.093 -12.926 23.404 1.00 97.88 247 GLU A O 1
ATOM 2012 N N . GLU A 1 248 ? -12.516 -13.773 22.051 1.00 98.25 248 GLU A N 1
ATOM 2013 C CA . GLU A 1 248 ? -11.718 -12.551 21.971 1.00 98.25 248 GLU A CA 1
ATOM 2014 C C . GLU A 1 248 ? -12.429 -11.456 21.173 1.00 98.25 248 GLU A C 1
ATOM 2016 O O . GLU A 1 248 ? -12.453 -10.307 21.619 1.00 98.25 248 GLU A O 1
ATOM 2021 N N . LEU A 1 249 ? -13.079 -11.793 20.057 1.00 98.31 249 LEU A N 1
ATOM 2022 C CA . LEU A 1 249 ? -13.898 -10.867 19.269 1.00 98.31 249 LEU A CA 1
ATOM 2023 C C . LEU A 1 249 ? -15.055 -10.296 20.102 1.00 98.31 249 LEU A C 1
ATOM 2025 O O . LEU A 1 249 ? -15.232 -9.075 20.162 1.00 98.31 249 LEU A O 1
ATOM 2029 N N . LYS A 1 250 ? -15.784 -11.145 20.843 1.00 98.31 250 LYS A N 1
ATOM 2030 C CA . LYS A 1 250 ? -16.816 -10.698 21.800 1.00 98.31 250 LYS A CA 1
ATOM 2031 C C . LYS A 1 250 ? -16.233 -9.776 22.871 1.00 98.31 250 LYS A C 1
ATOM 2033 O O . LYS A 1 250 ? -16.835 -8.759 23.212 1.00 98.31 250 LYS A O 1
ATOM 2038 N N . SER A 1 251 ? -15.043 -10.090 23.387 1.00 98.12 251 SER A N 1
ATOM 2039 C CA . SER A 1 251 ? -14.331 -9.224 24.334 1.00 98.12 251 SER A CA 1
ATOM 2040 C C . SER A 1 251 ? -13.985 -7.863 23.718 1.00 98.12 251 SER A C 1
ATOM 2042 O O . SER A 1 251 ? -14.147 -6.830 24.370 1.00 98.12 251 SER A O 1
ATOM 2044 N N . VAL A 1 252 ? -13.559 -7.820 22.452 1.00 98.31 252 VAL A N 1
ATOM 2045 C CA . VAL A 1 252 ? -13.286 -6.571 21.727 1.00 98.31 252 VAL A CA 1
ATOM 2046 C C . VAL A 1 252 ? -14.553 -5.724 21.576 1.00 98.31 252 VAL A C 1
ATOM 2048 O O . VAL A 1 252 ? -14.517 -4.550 21.955 1.00 98.31 252 VAL A O 1
ATOM 2051 N N . LEU A 1 253 ? -15.666 -6.309 21.117 1.00 98.38 253 LEU A N 1
ATOM 2052 C CA . LEU A 1 253 ? -16.959 -5.617 20.986 1.00 98.38 253 LEU A CA 1
ATOM 2053 C C . LEU A 1 253 ? -17.442 -5.062 22.332 1.00 98.38 253 LEU A C 1
ATOM 2055 O O . LEU A 1 253 ? -17.710 -3.868 22.445 1.00 98.38 253 LEU A O 1
ATOM 2059 N N . ASN A 1 254 ? -17.399 -5.873 23.394 1.00 98.19 254 ASN A N 1
ATOM 2060 C CA . ASN A 1 254 ? -17.760 -5.432 24.743 1.00 98.19 254 ASN A CA 1
ATOM 2061 C C . ASN A 1 254 ? 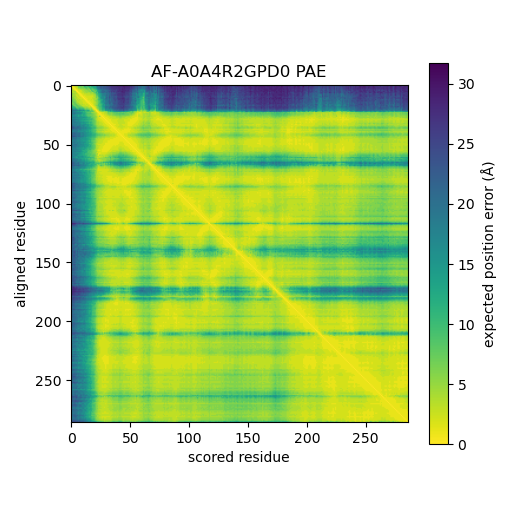-16.924 -4.229 25.207 1.00 98.19 254 ASN A C 1
ATOM 2063 O O . ASN A 1 254 ? -17.410 -3.366 25.940 1.00 98.19 254 ASN A O 1
ATOM 2067 N N . ARG A 1 255 ? -15.644 -4.145 24.825 1.00 98.19 255 ARG A N 1
ATOM 2068 C CA . ARG A 1 255 ? -14.809 -2.979 25.157 1.00 98.19 255 ARG A CA 1
ATOM 2069 C C . ARG A 1 255 ? -15.186 -1.739 24.355 1.00 98.19 255 ARG A C 1
ATOM 2071 O O . ARG A 1 255 ? -15.058 -0.647 24.905 1.00 98.19 255 ARG A O 1
ATOM 2078 N N . MET A 1 256 ? -15.640 -1.890 23.111 1.00 98.25 256 MET A N 1
ATOM 2079 C CA . MET A 1 256 ? -16.186 -0.785 22.315 1.00 98.25 256 MET A CA 1
ATOM 2080 C C . MET A 1 256 ? -17.480 -0.256 22.939 1.00 98.25 256 MET A C 1
ATOM 2082 O O . MET A 1 256 ? -17.557 0.938 23.225 1.00 98.25 256 MET A O 1
ATOM 2086 N N . ASP A 1 257 ? -18.421 -1.142 23.276 1.00 97.94 257 ASP A N 1
ATOM 2087 C CA . ASP A 1 257 ? -19.705 -0.777 23.893 1.00 97.94 257 ASP A CA 1
ATOM 2088 C C . ASP A 1 257 ? -19.504 -0.075 25.244 1.00 97.94 257 ASP A C 1
ATOM 2090 O O . ASP A 1 257 ? -20.063 0.991 25.510 1.00 97.94 257 ASP A O 1
ATOM 2094 N N . ASN A 1 258 ? -18.622 -0.625 26.088 1.00 97.75 258 ASN A N 1
ATOM 2095 C CA . ASN A 1 258 ? -18.263 -0.027 27.375 1.00 97.75 258 ASN A CA 1
ATOM 2096 C C . ASN A 1 258 ? -17.563 1.330 27.242 1.00 97.75 258 ASN A C 1
ATOM 2098 O O . ASN A 1 258 ? -17.617 2.140 28.166 1.00 97.75 258 ASN A O 1
ATOM 2102 N N . HIS A 1 259 ? -16.842 1.572 26.149 1.00 97.25 259 HIS A N 1
ATOM 2103 C CA . HIS A 1 259 ? -16.238 2.874 25.900 1.00 97.25 259 HIS A CA 1
ATOM 2104 C C . HIS A 1 259 ? -17.293 3.874 25.432 1.00 97.25 259 HIS A C 1
ATOM 2106 O O . HIS A 1 259 ? -17.388 4.957 26.003 1.00 97.25 259 HIS A O 1
ATOM 2112 N N . GLN A 1 260 ? -18.128 3.486 24.469 1.00 96.12 260 GLN A N 1
ATOM 2113 C CA . GLN A 1 260 ? -19.213 4.308 23.939 1.00 96.12 260 GLN A CA 1
ATOM 2114 C C . GLN A 1 260 ? -20.211 4.732 25.023 1.00 96.12 260 GLN A C 1
ATOM 2116 O O . GLN A 1 260 ? -20.635 5.886 25.037 1.00 96.12 260 GLN A O 1
ATOM 2121 N N . SER A 1 261 ? -20.556 3.842 25.958 1.00 96.69 261 SER A N 1
ATOM 2122 C CA . SER A 1 261 ? -21.481 4.149 27.060 1.00 96.69 261 SER A CA 1
ATOM 2123 C C . SER A 1 261 ? -20.941 5.192 28.044 1.00 96.69 261 SER A C 1
ATOM 2125 O O . SER A 1 261 ? -21.726 5.845 28.730 1.00 96.69 261 SER A O 1
ATOM 2127 N N . ARG A 1 262 ? -19.615 5.380 28.098 1.00 96.94 262 ARG A N 1
ATOM 2128 C CA . ARG A 1 262 ? -18.949 6.394 28.932 1.00 96.94 262 ARG A CA 1
ATOM 2129 C C . ARG A 1 262 ? -18.826 7.752 28.244 1.00 96.94 262 ARG A C 1
ATOM 2131 O O . ARG A 1 262 ? -18.559 8.739 28.924 1.00 96.94 262 ARG A O 1
ATOM 2138 N N . LEU A 1 263 ? -18.976 7.806 26.922 1.00 96.94 263 LEU A N 1
ATOM 2139 C CA . LEU A 1 263 ? -18.953 9.053 26.163 1.00 96.94 263 LEU A CA 1
ATOM 2140 C C . LEU A 1 263 ? -20.325 9.732 26.223 1.00 96.94 263 LEU A C 1
ATOM 2142 O O . LEU A 1 263 ? -21.362 9.073 26.299 1.00 96.94 263 LEU A O 1
ATOM 2146 N N . THR A 1 264 ? -20.347 11.062 26.142 1.00 96.19 264 THR A N 1
ATOM 2147 C CA . THR A 1 264 ? -21.590 11.848 26.129 1.00 96.19 264 THR A CA 1
ATOM 2148 C C . THR A 1 264 ? -21.567 12.916 25.034 1.00 96.19 264 THR A C 1
ATOM 2150 O O . THR A 1 264 ? -20.507 13.292 24.526 1.00 96.19 264 THR A O 1
ATOM 2153 N N . GLY A 1 265 ? -22.755 13.374 24.625 1.00 95.81 265 GLY A N 1
ATOM 2154 C CA . GLY A 1 265 ? -22.931 14.430 23.624 1.00 95.81 265 GLY A CA 1
ATOM 2155 C C . GLY A 1 265 ? -22.166 14.183 22.318 1.00 95.81 265 GLY A C 1
ATOM 2156 O O . GLY A 1 265 ? -22.141 13.073 21.788 1.00 95.81 265 GLY A O 1
ATOM 2157 N N . LEU A 1 266 ? -21.497 15.229 21.824 1.00 95.25 266 LEU A N 1
ATOM 2158 C CA . LEU A 1 266 ? -20.772 15.218 20.548 1.00 95.25 266 LEU A CA 1
ATOM 2159 C C . LEU A 1 266 ? -19.628 14.196 20.492 1.00 95.25 266 LEU A C 1
ATOM 2161 O O . LEU A 1 266 ? -19.274 13.738 19.406 1.00 95.25 266 LEU A O 1
ATOM 2165 N N . GLU A 1 267 ? -19.009 13.856 21.624 1.00 94.62 267 GLU A N 1
ATOM 2166 C CA . GLU A 1 267 ? -17.932 12.859 21.644 1.00 94.62 267 GLU A CA 1
ATOM 2167 C C . GLU A 1 267 ? -18.471 11.469 21.320 1.00 94.62 267 GLU A C 1
ATOM 2169 O O . GLU A 1 267 ? -17.874 10.751 20.515 1.00 94.62 267 GLU A O 1
ATOM 2174 N N . LYS A 1 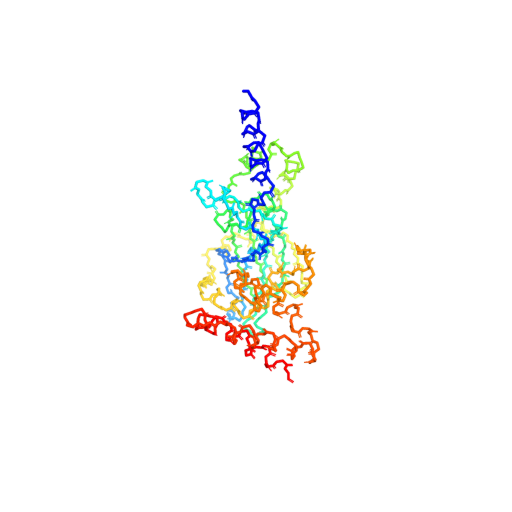268 ? -19.634 11.131 21.886 1.00 96.62 268 LYS A N 1
ATOM 2175 C CA . LYS A 1 268 ? -20.329 9.874 21.615 1.00 96.62 268 LYS A CA 1
ATOM 2176 C C . LYS A 1 268 ? -20.743 9.781 20.149 1.00 96.62 268 LYS A C 1
ATOM 2178 O O . LYS A 1 268 ? -20.374 8.817 19.488 1.00 96.62 268 LYS A O 1
ATOM 2183 N N . GLU A 1 269 ? -21.402 10.810 19.618 1.00 95.69 269 GLU A N 1
ATOM 2184 C CA . GLU A 1 269 ? -21.831 10.844 18.210 1.00 95.69 269 GLU A CA 1
ATOM 2185 C C . GLU A 1 269 ? -20.651 10.707 17.234 1.00 95.69 269 GLU A C 1
ATOM 2187 O O . GLU A 1 269 ? -20.718 9.983 16.237 1.00 95.69 269 GLU A O 1
ATOM 2192 N N . ARG A 1 270 ? -19.532 11.389 17.519 1.00 95.19 270 ARG A N 1
ATOM 2193 C CA . ARG A 1 270 ? -18.312 11.293 16.703 1.00 95.19 270 ARG A CA 1
ATOM 2194 C C . ARG A 1 270 ? -17.704 9.903 16.761 1.00 95.19 270 ARG A C 1
ATOM 2196 O O . ARG A 1 270 ? -17.280 9.402 15.719 1.00 95.19 270 ARG A O 1
ATOM 2203 N N . TYR A 1 271 ? -17.635 9.313 17.954 1.00 96.94 271 TYR A N 1
ATOM 2204 C CA . TYR A 1 271 ? -17.129 7.960 18.124 1.00 96.94 271 TYR A CA 1
ATOM 2205 C C . TYR A 1 271 ? -17.992 6.970 17.351 1.00 96.94 271 TYR A C 1
ATOM 2207 O O . TYR A 1 271 ? -17.459 6.290 16.485 1.00 96.94 271 TYR A O 1
ATOM 2215 N N . GLU A 1 272 ? -19.307 6.968 17.582 1.00 95.94 272 GLU A N 1
ATOM 2216 C CA . GLU A 1 272 ? -20.273 6.095 16.905 1.00 95.94 272 GLU A CA 1
ATOM 2217 C C . GLU A 1 272 ? -20.139 6.172 15.388 1.00 95.94 272 GLU A C 1
ATOM 2219 O O . GLU A 1 272 ? -19.982 5.155 14.717 1.00 95.94 272 GLU A O 1
ATOM 2224 N N . LYS A 1 273 ? -20.118 7.387 14.832 1.00 95.56 273 LYS A N 1
ATOM 2225 C CA . LYS A 1 273 ? -19.973 7.576 13.387 1.00 95.56 273 LYS A CA 1
ATOM 2226 C C . LYS A 1 273 ? -18.650 7.019 12.857 1.00 95.56 273 LYS A C 1
ATOM 2228 O O . LYS A 1 273 ? -18.629 6.427 11.782 1.00 95.56 273 LYS A O 1
ATOM 2233 N N . ALA A 1 274 ? -17.548 7.247 13.567 1.00 94.44 274 ALA A N 1
ATOM 2234 C CA . ALA A 1 274 ? -16.213 6.886 13.101 1.00 94.44 274 ALA A CA 1
ATOM 2235 C C . ALA A 1 274 ? -15.829 5.422 13.384 1.00 94.44 274 ALA A C 1
ATOM 2237 O O . ALA A 1 274 ? -14.942 4.899 12.709 1.00 94.44 274 ALA A O 1
ATOM 2238 N N . SER A 1 275 ? -16.458 4.770 14.366 1.00 96.06 275 SER A N 1
ATOM 2239 C CA . SER A 1 275 ? -16.215 3.369 14.727 1.00 96.06 275 SER A CA 1
ATOM 2240 C C . SER A 1 275 ? -17.202 2.395 14.079 1.00 96.06 275 SER A C 1
ATOM 2242 O O . SER A 1 275 ? -16.883 1.211 14.019 1.00 96.06 275 SER A O 1
ATOM 2244 N N . LYS A 1 276 ? -18.344 2.873 13.555 1.00 96.38 276 LYS A N 1
ATOM 2245 C CA . LYS A 1 276 ? -19.423 2.047 12.982 1.00 96.38 276 LYS A CA 1
ATOM 2246 C C . LYS A 1 276 ? -18.932 0.953 12.035 1.00 96.38 276 LYS A C 1
ATOM 2248 O O . LYS A 1 276 ? -19.243 -0.209 12.243 1.00 96.38 276 LYS A O 1
ATOM 2253 N N . GLU A 1 277 ? -18.163 1.318 11.013 1.00 95.38 277 GLU A N 1
ATOM 2254 C CA . GLU A 1 277 ? -17.668 0.357 10.016 1.00 95.38 277 GLU A CA 1
ATOM 2255 C C . GLU A 1 277 ? -16.812 -0.739 10.662 1.00 95.38 277 GLU A C 1
ATOM 2257 O O . GLU A 1 277 ? -17.022 -1.921 10.418 1.00 95.38 277 GLU A O 1
ATOM 2262 N N . LEU A 1 278 ? -15.890 -0.354 11.550 1.00 96.50 278 LEU A N 1
ATOM 2263 C CA . LEU A 1 278 ? -15.058 -1.306 12.279 1.00 96.50 278 LEU A CA 1
ATOM 2264 C C . LEU A 1 2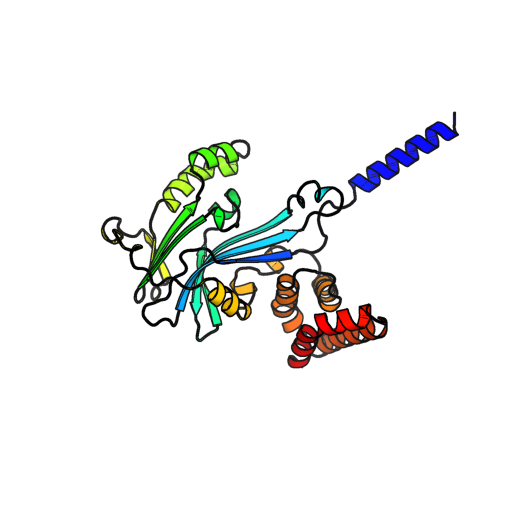78 ? -15.903 -2.228 13.169 1.00 96.50 278 LEU A C 1
ATOM 2266 O O . LEU A 1 278 ? -15.640 -3.424 13.211 1.00 96.50 278 LEU A O 1
ATOM 2270 N N . TYR A 1 279 ? -16.898 -1.685 13.873 1.00 98.00 279 TYR A N 1
ATOM 2271 C CA . TYR A 1 279 ? -17.778 -2.462 14.744 1.00 98.00 279 TYR A CA 1
ATOM 2272 C C . TYR A 1 279 ? -18.551 -3.526 13.957 1.00 98.00 279 TYR A C 1
ATOM 2274 O O . TYR A 1 279 ? -18.524 -4.699 14.326 1.00 98.00 279 TYR A O 1
ATOM 2282 N N . GLU A 1 280 ? -19.182 -3.139 12.844 1.00 98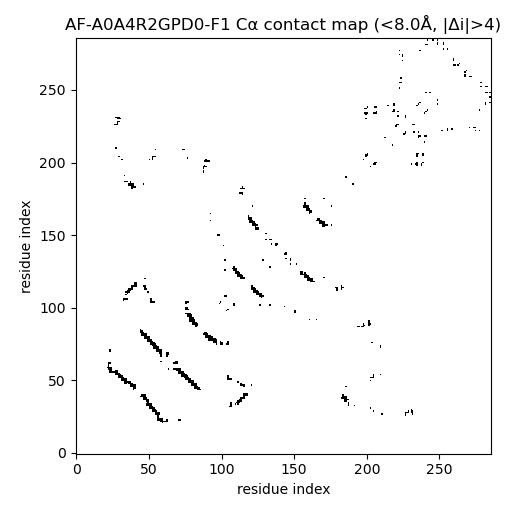.00 280 GLU A N 1
ATOM 2283 C CA . GLU A 1 280 ? -19.925 -4.073 11.990 1.00 98.00 280 GLU A CA 1
ATOM 2284 C C . GLU A 1 280 ? -19.004 -5.124 11.362 1.00 98.00 280 GLU A C 1
ATOM 2286 O O . GLU A 1 280 ? -19.353 -6.301 11.336 1.00 98.00 280 GLU A O 1
ATOM 2291 N N . ASN A 1 281 ? -17.798 -4.736 10.940 1.00 97.00 281 ASN A N 1
ATOM 2292 C CA . ASN A 1 281 ? -16.823 -5.680 10.399 1.00 97.00 281 ASN A CA 1
ATOM 2293 C C . ASN A 1 281 ? -16.365 -6.705 11.447 1.00 97.00 281 ASN A C 1
ATOM 2295 O O . ASN A 1 281 ? -16.245 -7.879 11.125 1.00 97.00 281 ASN A O 1
ATOM 2299 N N . ILE A 1 282 ? -16.138 -6.295 12.702 1.00 97.88 282 ILE A N 1
ATOM 2300 C CA . ILE A 1 282 ? -15.804 -7.225 13.798 1.00 97.88 282 ILE A CA 1
ATOM 2301 C C . ILE A 1 282 ? -16.985 -8.151 14.092 1.00 97.88 282 ILE A C 1
ATOM 2303 O O . ILE A 1 282 ? -16.798 -9.346 14.299 1.00 97.88 282 ILE A O 1
ATOM 2307 N N . LYS A 1 283 ? -18.206 -7.614 14.097 1.00 97.81 283 LYS A N 1
ATOM 2308 C CA . LYS A 1 283 ? -19.425 -8.389 14.334 1.00 97.81 283 LYS A CA 1
ATOM 2309 C C . LYS A 1 283 ? -19.682 -9.426 13.239 1.00 97.81 283 LYS A C 1
ATOM 2311 O O . LYS A 1 283 ? -20.170 -10.500 13.555 1.00 97.81 283 LYS A O 1
ATOM 2316 N N . ALA A 1 284 ? -19.339 -9.123 11.988 1.00 97.56 284 ALA A N 1
ATOM 2317 C CA . ALA A 1 284 ? -19.477 -10.041 10.859 1.00 97.56 284 ALA A CA 1
ATOM 2318 C C . ALA A 1 284 ? -18.502 -11.236 10.895 1.00 97.56 284 ALA A C 1
ATOM 2320 O O . ALA A 1 284 ? -18.671 -12.167 10.113 1.00 97.56 284 ALA A O 1
ATOM 2321 N N . LEU A 1 285 ? -17.489 -11.208 11.771 1.00 96.50 285 LEU A N 1
ATOM 2322 C CA . LEU A 1 285 ? -16.556 -12.322 11.981 1.00 96.50 285 LEU A CA 1
ATOM 2323 C C . LEU A 1 285 ? -17.062 -13.363 12.998 1.00 96.50 285 LEU A C 1
ATOM 2325 O O . LEU A 1 285 ? -16.438 -14.413 13.125 1.00 96.50 285 LEU A O 1
ATOM 2329 N N . LEU A 1 286 ? -18.140 -13.063 13.736 1.00 93.62 286 LEU A N 1
ATOM 2330 C CA . LEU A 1 286 ? -18.771 -13.959 14.718 1.00 93.62 286 LEU A CA 1
ATOM 2331 C C . LEU A 1 286 ? -19.824 -14.865 14.074 1.00 93.62 286 LEU A C 1
ATOM 2333 O O . LEU A 1 286 ? -19.930 -16.023 14.538 1.00 93.62 286 LEU A O 1
#

pLDDT: mean 90.94, std 9.44, range [51.94, 98.38]

Mean predicted aligned error: 6.78 Å

Secondary structure (DSSP, 8-state):
-HHHHHHHHHHHHHHHHHHHS-SB-SS-EEEEEEPTT-EE-TTSSEEEEEEEEEEEEPB-GGGGTTTS---EEEEEEEEEEEEETTTTEEEEEEE-HHHHHHH-S-GGGEEEEEEEETTEEEEEEEESS-HHHHHHHHTT-HHHHHHHHHHHHHHTS-EE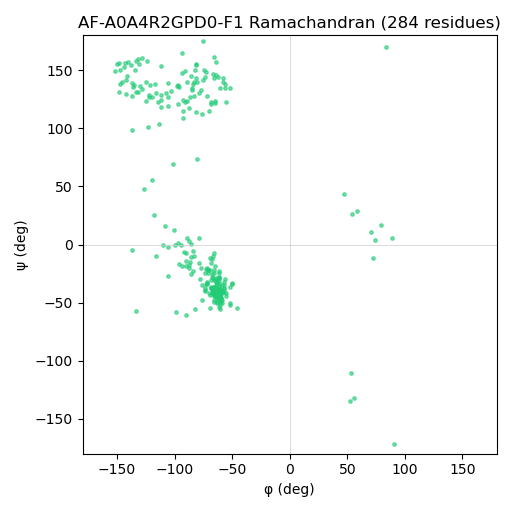EETTTTEEEEPPTTTTTTGGGG--B--HHHHHHHHTTS-GGGGT--GGGT--S-HHHHHHHHHTT-S--HHHHHHHHHHTGGGS-HHHHHHHHHHHHHHHTT--HHHHHHHHHHHHHHHHHHHTT-

Nearest PDB structures (foldseek):
  5had-assembly1_A  TM=4.679E-01  e=4.323E-01  Arabidopsis thaliana
  3e99-assembly1_A  TM=4.191E-01  e=2.223E+00  Burkholderia mallei ATCC 23344

Foldseek 3Di:
DVVVVVVVVVVVVVVVVVVPPDQWDPDKAKDKAWAFAWFAEPVRQKIKTKMKIWIWTFTDDPQCPDPSHDIGTQDIWIFIWIQGNVVLETDTQGTDVLVCVQQNRPNLQKDKHWAHYDQKIKIAIDTPDDLVVSLVVCVVPPVSNVCSVVCVVVRVFIWMAGNVVSDIDTDDPVVCVCVRVDGRTDDRVVVVVSNVPYQLVSSVPQCVSRPDDDLVVLLVCLLQVVRVHPSSSSNSCRRPLLPDDPVVLVVSLVVSVVVLVPDDDPVNVVSCVVNVVVNVSSVVSD

Organism: NCBI:txid682526

Radius of gyration: 23.76 Å; Cα contacts (8 Å, |Δi|>4): 443; chains: 1; bounding box: 52×51×78 Å